Protein AF-A0A914G3B0-F1 (afdb_monomer)

Foldseek 3Di:
DVVVVVVCCVPLPPQEDPDDPDDDDPDDDDVVSNVSHDYDDDDDDDPDPDDCPDPPQQFLQNQFPDWAWDWDADPVVRDTFIWIWTHHPPDIDIDTDCPVVVPVVDPDDDDDDDPPPDPPDDPDDVVVVVVVVRVDDPVCPCVRGPQEDEADDLVVQVVVCVVVCVVDPPDWHKYADPVDPPDIDIDD

Structure (mmCIF, N/CA/C/O backbone):
data_AF-A0A914G3B0-F1
#
_entry.id   AF-A0A914G3B0-F1
#
loop_
_atom_site.group_PDB
_atom_site.id
_atom_site.type_symbol
_atom_site.label_atom_id
_atom_site.label_alt_id
_atom_site.label_comp_id
_atom_site.label_asym_id
_atom_site.label_entity_id
_atom_site.label_seq_id
_atom_site.pdbx_PDB_ins_code
_atom_site.Cartn_x
_atom_site.Cartn_y
_atom_site.Cartn_z
_atom_site.occupancy
_atom_site.B_iso_or_equiv
_atom_site.auth_seq_id
_atom_site.auth_comp_id
_atom_site.auth_asym_id
_atom_site.auth_atom_id
_atom_site.pdbx_PDB_model_num
ATOM 1 N N . MET A 1 1 ? 0.422 9.417 19.866 1.00 61.84 1 MET A N 1
ATOM 2 C CA . MET A 1 1 ? -0.965 8.900 19.755 1.00 61.84 1 MET A CA 1
ATOM 3 C C . MET A 1 1 ? -1.973 9.517 20.739 1.00 61.84 1 MET A C 1
ATOM 5 O O . MET A 1 1 ? -3.131 9.637 20.368 1.00 61.84 1 MET A O 1
ATOM 9 N N . ILE A 1 2 ? -1.588 9.932 21.959 1.00 72.88 2 ILE A N 1
ATOM 10 C CA . ILE A 1 2 ? -2.538 10.505 22.949 1.00 72.88 2 ILE A CA 1
ATOM 11 C C . ILE A 1 2 ? -3.201 11.804 22.452 1.00 72.88 2 ILE A C 1
ATOM 13 O O . ILE A 1 2 ? -4.389 12.008 22.692 1.00 72.88 2 ILE A O 1
ATOM 17 N N . LEU A 1 3 ? -2.458 12.652 21.729 1.00 80.25 3 LEU A N 1
ATOM 18 C CA . LEU A 1 3 ? -2.971 13.915 21.190 1.00 80.25 3 LEU A CA 1
ATOM 19 C C . LEU A 1 3 ? -4.081 13.683 20.151 1.00 80.25 3 LEU A C 1
ATOM 21 O O . LEU A 1 3 ? -5.195 14.158 20.340 1.00 80.25 3 LEU A O 1
ATOM 25 N N . LEU A 1 4 ? -3.818 12.834 19.153 1.00 88.25 4 LEU A N 1
ATOM 26 C CA . LEU A 1 4 ? -4.786 12.483 18.110 1.00 88.25 4 LEU A CA 1
ATOM 27 C C . LEU A 1 4 ? -6.056 11.829 18.685 1.00 88.25 4 LEU A C 1
ATOM 29 O O . LEU A 1 4 ? -7.169 12.145 18.282 1.00 88.25 4 LEU A O 1
ATOM 33 N N . ALA A 1 5 ? -5.916 10.950 19.683 1.00 86.44 5 ALA A N 1
ATOM 34 C CA . ALA A 1 5 ? -7.069 10.334 20.340 1.00 86.44 5 ALA A CA 1
ATOM 35 C C . ALA A 1 5 ? -7.946 11.356 21.091 1.00 86.44 5 ALA A C 1
ATOM 37 O O . ALA A 1 5 ? -9.165 11.181 21.167 1.00 86.44 5 ALA A O 1
ATOM 38 N N . LYS A 1 6 ? -7.341 12.410 21.657 1.00 89.62 6 LYS A N 1
ATOM 39 C CA . LYS A 1 6 ? -8.072 13.512 22.294 1.00 89.62 6 LYS A CA 1
ATOM 40 C C . LYS A 1 6 ? -8.798 14.352 21.243 1.00 89.62 6 LYS A C 1
ATOM 42 O O . LYS A 1 6 ? -9.990 14.592 21.403 1.00 89.62 6 LYS A O 1
ATOM 47 N N . GLU A 1 7 ? -8.111 14.713 20.164 1.00 92.94 7 GLU A N 1
ATOM 48 C CA . GLU A 1 7 ? -8.683 15.480 19.052 1.00 92.94 7 GLU A CA 1
ATOM 49 C C . GLU A 1 7 ? -9.841 14.740 18.384 1.00 92.94 7 GLU A C 1
ATOM 51 O O . GLU A 1 7 ? -10.892 15.330 18.166 1.00 92.94 7 GLU A O 1
ATOM 56 N N . PHE A 1 8 ? -9.725 13.430 18.148 1.00 93.75 8 PHE A N 1
ATOM 57 C CA . PHE A 1 8 ? -10.837 12.648 17.606 1.00 93.75 8 PHE A CA 1
ATOM 58 C C . PHE A 1 8 ? -12.074 12.700 18.499 1.00 93.75 8 PHE A C 1
ATOM 60 O O . PHE A 1 8 ? -13.181 12.852 17.991 1.00 93.75 8 PHE A O 1
ATOM 67 N N . LYS A 1 9 ? -11.913 12.602 19.822 1.00 91.44 9 LYS A N 1
ATOM 68 C CA . LYS A 1 9 ? -13.049 12.726 20.747 1.00 91.44 9 LYS A CA 1
ATOM 69 C C . LYS A 1 9 ? -13.648 14.131 20.734 1.00 91.44 9 LYS A C 1
ATOM 71 O O . LYS A 1 9 ? -14.865 14.257 20.804 1.00 91.44 9 LYS A O 1
ATOM 76 N N . GLU A 1 10 ? -12.807 15.155 20.660 1.00 93.56 10 GLU A N 1
ATOM 77 C CA . GLU A 1 10 ? -13.219 16.560 20.688 1.00 93.56 10 GLU A CA 1
ATOM 78 C C . GLU A 1 10 ? -13.929 16.986 19.395 1.00 93.56 10 GLU A C 1
ATOM 80 O O . GLU A 1 10 ? -15.001 17.580 19.450 1.00 93.56 10 GLU A O 1
ATOM 85 N N . ILE A 1 11 ? -13.371 16.626 18.237 1.00 94.62 11 ILE A N 1
ATOM 86 C CA . ILE A 1 11 ? -13.864 17.031 16.915 1.00 94.62 11 ILE A CA 1
ATOM 87 C C . ILE A 1 11 ? -15.057 16.176 16.485 1.00 94.62 11 ILE A C 1
ATOM 89 O O . ILE A 1 11 ? -16.065 16.697 16.012 1.00 94.62 11 ILE A O 1
ATOM 93 N N . LEU A 1 12 ? -14.947 14.850 16.613 1.00 94.44 12 LEU A N 1
ATOM 94 C CA . LEU A 1 12 ? -15.957 13.934 16.079 1.00 94.44 12 LEU A CA 1
ATOM 95 C C . LEU A 1 12 ? -17.109 13.705 17.064 1.00 94.44 12 LEU A C 1
ATOM 97 O O . LEU A 1 12 ? -18.190 13.293 16.640 1.00 94.44 12 LEU A O 1
ATOM 101 N N . GLY A 1 13 ? -16.898 13.970 18.358 1.00 92.81 13 GLY A N 1
ATOM 102 C CA . GLY A 1 13 ? -17.929 13.931 19.394 1.00 92.81 13 GLY A CA 1
ATOM 103 C C . GLY A 1 13 ? -18.807 12.679 19.321 1.00 92.81 13 GLY A C 1
ATOM 104 O O . GLY A 1 13 ? -18.327 11.550 19.403 1.00 92.81 13 GLY A O 1
ATOM 105 N N . GLU A 1 14 ? -20.111 12.880 19.126 1.00 91.38 14 GLU A N 1
ATOM 106 C CA . GLU A 1 14 ? -21.117 11.809 19.069 1.00 91.38 14 GLU A CA 1
ATOM 107 C C . GLU A 1 14 ? -21.077 10.960 17.790 1.00 91.38 14 GLU A C 1
ATOM 109 O O . GLU A 1 14 ? -21.678 9.879 17.738 1.00 91.38 14 GLU A O 1
ATOM 114 N N . LEU A 1 15 ? -20.409 11.440 16.738 1.00 93.38 15 LEU A N 1
ATOM 115 C CA . LEU A 1 15 ? -20.217 10.677 15.506 1.00 93.38 15 LEU A CA 1
ATOM 116 C C . LEU A 1 15 ? -19.209 9.550 15.739 1.00 93.38 15 LEU A C 1
ATOM 118 O O . LEU A 1 15 ? -19.326 8.496 15.121 1.00 93.38 15 LEU A O 1
ATOM 122 N N . LEU A 1 16 ? -18.253 9.731 16.653 1.00 94.25 16 LEU A N 1
ATOM 123 C CA . LEU A 1 16 ? -17.233 8.733 16.941 1.00 94.25 16 LEU A CA 1
ATOM 124 C C . LEU A 1 16 ? -17.781 7.583 17.792 1.00 94.25 16 LEU A C 1
ATOM 126 O O . LEU A 1 16 ? -18.262 7.772 18.910 1.00 94.25 16 LEU A O 1
ATOM 130 N N . ILE A 1 17 ? -17.631 6.358 17.291 1.00 91.25 17 ILE A N 1
ATOM 131 C CA . ILE A 1 17 ? -17.930 5.155 18.069 1.00 91.25 17 ILE A CA 1
ATOM 132 C C . ILE A 1 17 ? -16.776 4.888 19.036 1.00 91.25 17 ILE A C 1
ATOM 134 O O . ILE A 1 17 ? -15.678 4.516 18.630 1.00 91.25 17 ILE A O 1
ATOM 138 N N . THR A 1 18 ? -17.041 5.058 20.330 1.00 90.44 18 THR A N 1
ATOM 139 C CA . THR A 1 18 ? -16.075 4.798 21.416 1.00 90.44 18 THR A CA 1
ATOM 140 C C . THR A 1 18 ? -16.414 3.559 22.249 1.00 90.44 18 THR A C 1
ATOM 142 O O . THR A 1 18 ? -15.577 3.094 23.020 1.00 90.44 18 THR A O 1
ATOM 145 N N . ALA A 1 19 ? -17.615 3.006 22.077 1.00 86.50 19 ALA A N 1
ATOM 146 C CA . ALA A 1 19 ? -18.110 1.816 22.758 1.00 86.50 19 ALA A CA 1
ATOM 147 C C . ALA A 1 19 ? -18.990 0.983 21.805 1.00 86.50 19 ALA A C 1
ATOM 149 O O . ALA A 1 19 ? -19.484 1.531 20.816 1.00 86.50 19 ALA A O 1
ATOM 150 N N . PRO A 1 20 ? -19.207 -0.316 22.087 1.00 84.00 20 PRO A N 1
ATOM 151 C CA . PRO A 1 20 ? -20.165 -1.138 21.346 1.00 84.00 20 PRO A CA 1
ATOM 152 C C . PRO A 1 20 ? -21.562 -0.502 21.322 1.00 84.00 20 PRO A C 1
ATOM 154 O O . PRO A 1 20 ? -21.986 0.099 22.312 1.00 84.00 20 PRO A O 1
ATOM 157 N N . LEU A 1 21 ? -22.279 -0.635 20.202 1.00 80.69 21 LEU A N 1
ATOM 158 C CA . LEU A 1 21 ? -23.604 -0.023 20.025 1.00 80.69 21 LEU A CA 1
ATOM 159 C C . LEU A 1 21 ? -24.659 -0.709 20.901 1.00 80.69 21 LEU A C 1
ATOM 161 O O . LEU A 1 21 ? -25.534 -0.040 21.453 1.00 80.69 21 LEU A O 1
ATOM 165 N N . THR A 1 22 ? -24.547 -2.025 21.086 1.00 80.69 22 THR A N 1
ATOM 166 C CA . THR A 1 22 ? -25.352 -2.798 22.035 1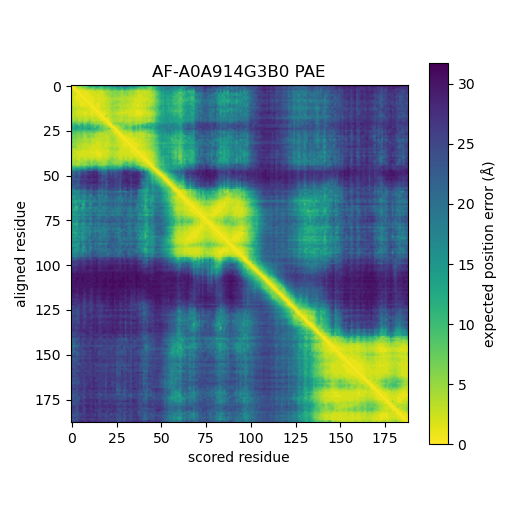.00 80.69 22 THR A CA 1
ATOM 167 C C . THR A 1 22 ? -24.486 -3.694 22.921 1.00 80.69 22 THR A C 1
ATOM 169 O O . THR A 1 22 ? -23.391 -4.122 22.564 1.00 80.69 22 THR A O 1
ATOM 172 N N . LYS A 1 23 ? -24.973 -3.956 24.140 1.00 75.12 23 LYS A N 1
ATOM 173 C CA . LYS A 1 23 ? -24.172 -4.544 25.228 1.00 75.12 23 LYS A CA 1
ATOM 174 C C . LYS A 1 23 ? -23.800 -6.023 25.027 1.00 75.12 23 LYS A C 1
ATOM 176 O O . LYS A 1 23 ? -22.857 -6.464 25.665 1.00 75.12 23 LYS A O 1
ATOM 181 N N . ASN A 1 24 ? -24.498 -6.754 24.151 1.00 76.31 24 ASN A N 1
ATOM 182 C CA . ASN A 1 24 ? -24.325 -8.198 23.918 1.00 76.31 24 ASN A CA 1
ATOM 183 C C . ASN A 1 24 ? -24.282 -8.535 22.413 1.00 76.31 24 ASN A C 1
ATOM 185 O O . ASN A 1 24 ? -24.894 -9.501 21.960 1.00 76.31 24 ASN A O 1
ATOM 189 N N . GLU A 1 25 ? -23.615 -7.702 21.619 1.00 75.31 25 GLU A N 1
ATOM 190 C CA . GLU A 1 25 ? -23.448 -7.923 20.180 1.00 75.31 25 GLU A CA 1
ATOM 191 C C . GLU A 1 25 ? -22.577 -9.165 19.911 1.00 75.31 25 GLU A C 1
ATOM 193 O O . GLU A 1 25 ? -21.411 -9.211 20.296 1.00 75.31 25 GLU A O 1
ATOM 198 N N . THR A 1 26 ? -23.132 -10.176 19.233 1.00 82.81 26 THR A N 1
ATOM 199 C CA . THR A 1 26 ? -22.383 -11.348 18.729 1.00 82.81 26 THR A CA 1
ATOM 200 C C . THR A 1 26 ? -21.954 -11.193 17.270 1.00 82.81 26 THR A C 1
ATOM 202 O O . THR A 1 26 ? -21.154 -11.978 16.767 1.00 82.81 26 THR A O 1
ATOM 205 N N . HIS A 1 27 ? -22.490 -10.186 16.580 1.00 81.88 27 HIS A N 1
ATOM 206 C CA . HIS A 1 27 ? -22.248 -9.914 15.169 1.00 81.88 27 HIS A CA 1
ATOM 207 C C . HIS A 1 27 ? -22.005 -8.424 14.948 1.00 81.88 27 HIS A C 1
ATOM 209 O O . HIS A 1 27 ? -22.432 -7.589 15.744 1.00 81.88 27 HIS A O 1
ATOM 215 N N . LEU A 1 28 ? -21.334 -8.099 13.843 1.00 86.56 28 LEU A N 1
ATOM 216 C CA . LEU A 1 28 ? -21.123 -6.714 13.435 1.00 86.56 28 LEU A CA 1
ATOM 217 C C . LEU A 1 28 ? -22.469 -6.014 13.157 1.00 86.56 28 LEU A C 1
ATOM 219 O O . LEU A 1 28 ? -23.389 -6.639 12.618 1.00 86.56 28 LEU A O 1
ATOM 223 N N . PRO A 1 29 ? -22.592 -4.718 13.492 1.00 87.12 29 PRO A N 1
ATOM 224 C CA . PRO A 1 29 ? -23.805 -3.949 13.246 1.00 87.12 29 PRO A CA 1
ATOM 225 C C . PRO A 1 29 ? -24.065 -3.796 11.743 1.00 87.12 29 PRO A C 1
ATOM 227 O O . PRO A 1 29 ? -23.142 -3.711 10.931 1.00 87.12 29 PRO A O 1
ATOM 230 N N . CYS A 1 30 ? -25.338 -3.714 11.357 1.00 89.19 30 CYS A N 1
ATOM 231 C CA . CYS A 1 30 ? -25.701 -3.471 9.964 1.00 89.19 30 CYS A CA 1
ATOM 232 C C . CYS A 1 30 ? -25.361 -2.025 9.536 1.00 89.19 30 CYS A C 1
ATOM 234 O O . CYS A 1 30 ? -25.330 -1.122 10.380 1.00 89.19 30 CYS A O 1
ATOM 236 N N . PRO A 1 31 ? -25.189 -1.746 8.227 1.00 91.12 31 PRO A N 1
ATOM 237 C CA . PRO A 1 31 ? -24.847 -0.402 7.746 1.00 91.12 31 PRO A CA 1
ATOM 238 C C . PRO A 1 31 ? -25.822 0.691 8.207 1.00 91.12 31 PRO A C 1
ATOM 240 O O . PRO A 1 31 ? -25.419 1.814 8.501 1.00 91.12 31 PRO A O 1
ATOM 243 N N . ALA A 1 32 ? -27.111 0.361 8.331 1.00 90.62 32 ALA A N 1
ATOM 244 C CA . ALA A 1 32 ? -28.124 1.296 8.809 1.00 90.62 32 ALA A CA 1
ATOM 245 C C . ALA A 1 32 ? -27.903 1.723 10.273 1.00 90.62 32 ALA A C 1
ATOM 247 O O . ALA A 1 32 ? -28.162 2.880 10.608 1.00 90.62 32 ALA A O 1
ATOM 248 N N . ALA A 1 33 ? -27.398 0.824 11.125 1.00 87.50 33 ALA A N 1
ATOM 249 C CA . ALA A 1 33 ? -27.075 1.109 12.524 1.00 87.50 33 ALA A CA 1
ATOM 250 C C . ALA A 1 33 ? -25.822 1.994 12.674 1.00 87.50 33 ALA A C 1
ATOM 252 O O . ALA A 1 33 ? -25.672 2.689 13.676 1.00 87.50 33 ALA A O 1
ATOM 253 N N . LEU A 1 34 ? -24.958 2.020 11.655 1.00 90.69 34 LEU A N 1
ATOM 254 C CA . LEU A 1 34 ? -23.744 2.839 11.595 1.00 90.69 34 LEU A CA 1
ATOM 255 C C . LEU A 1 34 ? -23.938 4.179 10.874 1.00 90.69 34 LEU A C 1
ATOM 257 O O . LEU A 1 34 ? -22.975 4.900 10.610 1.00 90.69 34 LEU A O 1
ATOM 261 N N . ARG A 1 35 ? -25.176 4.550 10.536 1.00 92.62 35 ARG A N 1
ATOM 262 C CA . ARG A 1 35 ? -25.438 5.784 9.793 1.00 92.62 35 ARG A CA 1
ATOM 263 C C . ARG A 1 35 ? -24.941 7.006 10.576 1.00 92.62 35 ARG A C 1
ATOM 265 O O . ARG A 1 35 ? -25.356 7.228 11.711 1.00 92.62 35 ARG A O 1
ATOM 272 N N . LYS A 1 36 ? -24.104 7.827 9.925 1.00 93.12 36 LYS A N 1
ATOM 273 C CA . LYS A 1 36 ? -23.426 9.004 10.514 1.00 93.12 36 LYS A CA 1
ATOM 274 C C . LYS A 1 36 ? -22.519 8.660 11.702 1.00 93.12 36 LYS A C 1
ATOM 276 O O . LYS A 1 36 ? -22.328 9.489 12.587 1.00 93.12 36 LYS A O 1
ATOM 281 N N . LYS A 1 37 ? -21.985 7.442 11.745 1.00 93.88 37 LYS A N 1
ATOM 282 C CA . LYS A 1 37 ? -20.985 7.044 12.728 1.00 93.88 37 LYS A CA 1
ATOM 283 C C . LYS A 1 37 ? -19.625 6.857 12.067 1.00 93.88 37 LYS A C 1
ATOM 285 O O . LYS A 1 37 ? -19.542 6.428 10.921 1.00 93.88 37 LYS A O 1
ATOM 290 N N . ILE A 1 38 ? -18.573 7.186 12.804 1.00 93.25 38 ILE A N 1
ATOM 291 C CA . ILE A 1 38 ? -17.177 7.096 12.388 1.00 93.25 38 ILE A CA 1
ATOM 292 C C . ILE A 1 38 ? -16.499 6.059 13.282 1.00 93.25 38 ILE A C 1
ATOM 294 O O . ILE A 1 38 ? -16.607 6.115 14.510 1.00 93.25 38 ILE A O 1
ATOM 298 N N . ILE A 1 39 ? -15.825 5.096 12.656 1.00 92.31 39 ILE A N 1
ATOM 299 C CA . ILE A 1 39 ? -15.078 4.025 13.319 1.00 92.31 39 ILE A CA 1
ATOM 300 C C . ILE A 1 39 ? -13.592 4.277 13.084 1.00 92.31 39 ILE A C 1
ATOM 302 O O . ILE A 1 39 ? -13.173 4.485 11.949 1.00 92.31 39 ILE A O 1
ATOM 306 N N . ILE A 1 40 ? -12.791 4.214 14.146 1.00 90.25 40 ILE A N 1
ATOM 307 C CA . ILE A 1 40 ? -11.331 4.275 14.036 1.00 90.25 40 ILE A CA 1
ATOM 308 C C . ILE A 1 40 ? -10.792 2.848 13.902 1.00 90.25 40 ILE A C 1
ATOM 310 O O . ILE A 1 40 ? -10.887 2.050 14.837 1.00 90.25 40 ILE A O 1
ATOM 314 N N . LYS A 1 41 ? -10.200 2.532 12.746 1.00 88.69 41 LYS A N 1
ATOM 315 C CA . LYS A 1 41 ? -9.404 1.315 12.540 1.00 88.69 41 LYS A CA 1
ATOM 316 C C . LYS A 1 41 ? -7.952 1.623 12.911 1.00 88.69 41 LYS A C 1
ATOM 318 O O . LYS A 1 41 ? -7.299 2.399 12.228 1.00 88.69 41 LYS A O 1
ATOM 323 N N . HIS A 1 42 ? -7.451 1.021 13.985 1.00 85.00 42 HIS A N 1
ATOM 324 C CA . HIS A 1 42 ? -6.051 1.143 14.398 1.00 85.00 42 HIS A CA 1
ATOM 325 C C . HIS A 1 42 ? -5.598 -0.136 15.115 1.00 85.00 42 HIS A C 1
ATOM 327 O O . HIS A 1 42 ? -6.421 -0.794 15.763 1.00 85.00 42 HIS A O 1
ATOM 333 N N . LYS A 1 43 ? -4.300 -0.478 15.032 1.00 81.94 43 LYS A N 1
ATOM 334 C CA . LYS A 1 43 ? -3.691 -1.590 15.787 1.00 81.94 43 LYS A CA 1
ATOM 335 C C . LYS A 1 43 ? -4.026 -1.415 17.270 1.00 81.94 43 LYS A C 1
ATOM 337 O O . LYS A 1 43 ? -3.720 -0.374 17.860 1.00 81.94 43 LYS A O 1
ATOM 342 N N . LYS A 1 44 ? -4.724 -2.395 17.850 1.00 80.00 44 LYS A N 1
ATOM 343 C CA . LYS A 1 44 ? -5.056 -2.402 19.278 1.00 80.00 44 LYS A CA 1
ATOM 344 C C . LYS A 1 44 ? -3.842 -2.887 20.057 1.00 80.00 44 LYS A C 1
ATOM 346 O O . LYS A 1 44 ? -3.162 -3.814 19.627 1.00 80.00 44 LYS A O 1
ATOM 351 N N . LEU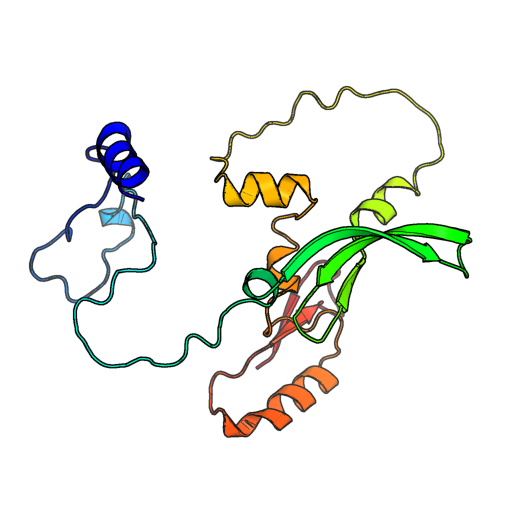 A 1 45 ? -3.590 -2.268 21.206 1.00 74.25 45 LEU A N 1
ATOM 352 C CA . LEU A 1 45 ? -2.587 -2.772 22.136 1.00 74.25 45 LEU A CA 1
ATOM 353 C C . LEU A 1 45 ? -3.057 -4.136 22.645 1.00 74.25 45 LEU A C 1
ATOM 355 O O . LEU A 1 45 ? -4.195 -4.266 23.098 1.00 74.25 45 LEU A O 1
ATOM 359 N N . GLN A 1 46 ? -2.202 -5.149 22.522 1.00 75.44 46 GLN A N 1
ATOM 360 C CA . GLN A 1 46 ? -2.464 -6.461 23.100 1.00 75.44 46 GLN A CA 1
ATOM 361 C C . GLN A 1 46 ? -2.466 -6.313 24.626 1.00 75.44 46 GLN A C 1
ATOM 363 O O . GLN A 1 46 ? -1.522 -5.771 25.197 1.00 75.44 46 GLN A O 1
ATOM 368 N N . ILE A 1 47 ? -3.560 -6.723 25.268 1.00 64.19 47 ILE A N 1
ATOM 369 C CA . ILE A 1 47 ? -3.750 -6.575 26.720 1.00 64.19 47 ILE A CA 1
ATOM 370 C C . ILE A 1 47 ? -3.175 -7.790 27.472 1.00 64.19 47 ILE A C 1
ATOM 372 O O . ILE A 1 47 ? -2.783 -7.651 28.626 1.00 64.19 47 ILE A O 1
ATOM 376 N N . ASP A 1 48 ? -3.026 -8.936 26.799 1.00 55.25 48 ASP A N 1
ATOM 377 C CA . ASP A 1 48 ? -2.570 -10.186 27.405 1.00 55.25 48 ASP A CA 1
ATOM 378 C C . ASP A 1 48 ? -1.179 -10.604 26.910 1.00 55.25 48 ASP A C 1
ATOM 380 O O . ASP A 1 48 ? -0.886 -10.643 25.713 1.00 55.25 48 ASP A O 1
ATOM 384 N N . HIS A 1 49 ? -0.310 -10.943 27.862 1.00 55.53 49 HIS A N 1
ATOM 385 C CA . HIS A 1 49 ? 1.000 -11.532 27.618 1.00 55.53 49 HIS A CA 1
ATOM 386 C C . HIS A 1 49 ? 0.853 -12.947 27.035 1.00 55.53 49 HIS A C 1
ATOM 388 O O . HIS A 1 49 ? 0.667 -13.902 27.784 1.00 55.53 49 HIS A O 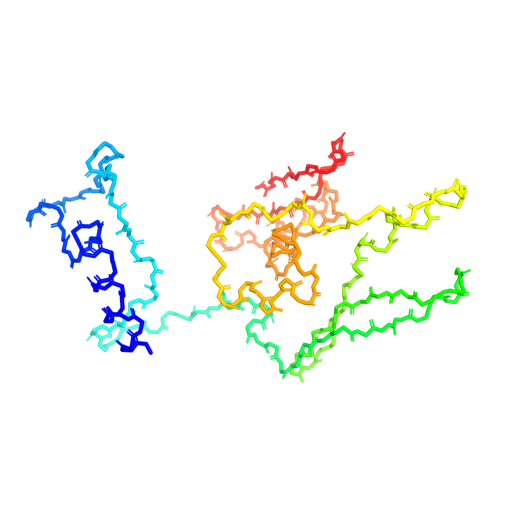1
ATOM 394 N N . GLY A 1 50 ? 0.993 -13.099 25.716 1.00 48.75 50 GLY A N 1
ATOM 395 C CA . GLY A 1 50 ? 1.260 -14.405 25.103 1.00 48.75 50 GLY A CA 1
ATOM 396 C C . GLY A 1 50 ? 0.427 -14.728 23.871 1.00 48.75 50 GLY A C 1
ATOM 397 O O . GLY A 1 50 ? -0.526 -15.488 23.950 1.00 48.75 50 GLY A O 1
ATOM 398 N N . ASN A 1 51 ? 0.825 -14.198 22.718 1.00 39.62 51 ASN A N 1
ATOM 399 C CA . ASN A 1 51 ? 1.242 -15.021 21.580 1.00 39.62 51 ASN A CA 1
ATOM 400 C C . ASN A 1 51 ? 1.724 -14.090 20.470 1.00 39.62 51 ASN A C 1
ATOM 402 O O . ASN A 1 51 ? 0.938 -13.417 19.807 1.00 39.62 51 ASN A O 1
ATOM 406 N N . ASN A 1 52 ? 3.041 -14.059 20.287 1.00 50.06 52 ASN A N 1
ATOM 407 C CA . ASN A 1 52 ? 3.680 -13.383 19.171 1.00 50.06 52 ASN A CA 1
ATOM 408 C C . ASN A 1 52 ? 3.552 -14.303 17.947 1.00 50.06 52 ASN A C 1
ATOM 410 O O . ASN A 1 52 ? 4.479 -15.042 17.622 1.00 50.06 52 ASN A O 1
ATOM 414 N N . TYR A 1 53 ? 2.369 -14.343 17.331 1.00 45.94 53 TYR A N 1
ATOM 415 C CA . TYR A 1 53 ? 2.272 -14.834 15.960 1.00 45.94 53 TYR A CA 1
ATOM 416 C C . TYR A 1 53 ? 2.933 -13.774 15.086 1.00 45.94 53 TYR A C 1
ATOM 418 O O . TYR A 1 53 ? 2.514 -12.619 15.113 1.00 45.94 53 TYR A O 1
ATOM 426 N N . GLY A 1 54 ? 4.032 -14.164 14.439 1.00 43.81 54 GLY A N 1
ATOM 427 C CA . GLY A 1 54 ? 4.870 -13.287 13.633 1.00 43.81 54 GLY A CA 1
ATOM 428 C C . GLY A 1 54 ? 4.032 -12.495 12.641 1.00 43.81 54 GLY A C 1
ATOM 429 O O . GLY A 1 54 ? 3.360 -13.068 11.790 1.00 43.81 54 GLY A O 1
ATOM 430 N N . ASP A 1 55 ? 4.086 -11.181 12.811 1.00 44.88 55 ASP A N 1
ATOM 431 C CA . ASP A 1 55 ? 3.612 -10.148 11.894 1.00 44.88 55 ASP A CA 1
ATOM 432 C C . ASP A 1 55 ? 4.573 -10.147 10.689 1.00 44.88 55 ASP A C 1
ATOM 434 O O . ASP A 1 55 ? 5.423 -9.271 10.553 1.00 44.88 55 ASP A O 1
ATOM 438 N N . ASP A 1 56 ? 4.564 -11.229 9.902 1.00 48.66 56 ASP A N 1
ATOM 439 C CA . ASP A 1 56 ? 5.406 -11.350 8.701 1.00 48.66 56 ASP A CA 1
ATOM 440 C C . ASP A 1 56 ? 4.759 -10.675 7.478 1.00 48.66 56 ASP A C 1
ATOM 442 O O . ASP A 1 56 ? 5.418 -10.518 6.456 1.00 48.66 56 ASP A O 1
ATOM 446 N N . ASP A 1 57 ? 3.533 -10.160 7.630 1.00 47.66 57 ASP A N 1
ATOM 447 C CA . ASP A 1 57 ? 2.816 -9.317 6.659 1.00 47.66 57 ASP A CA 1
ATOM 448 C C . ASP A 1 57 ? 3.237 -7.828 6.749 1.00 47.66 57 ASP A C 1
ATOM 450 O O . ASP A 1 57 ? 2.473 -6.917 6.433 1.00 47.66 57 ASP A O 1
ATOM 454 N N . GLU A 1 58 ? 4.449 -7.545 7.235 1.00 55.19 58 GLU A N 1
ATOM 455 C CA . GLU A 1 58 ? 5.026 -6.196 7.202 1.00 55.19 58 GLU A CA 1
ATOM 456 C C . GLU A 1 58 ? 5.566 -5.910 5.790 1.00 55.19 58 GLU A C 1
ATOM 458 O O . GLU A 1 58 ? 6.596 -6.473 5.389 1.00 55.19 58 GLU A O 1
ATOM 463 N N . ASP A 1 59 ? 4.834 -5.052 5.067 1.00 61.91 59 ASP A N 1
ATOM 464 C CA . ASP A 1 59 ? 5.091 -4.552 3.709 1.00 61.91 59 ASP A CA 1
ATOM 465 C C . ASP A 1 59 ? 6.581 -4.206 3.493 1.00 61.91 59 ASP A C 1
ATOM 467 O O . ASP A 1 59 ? 7.276 -3.658 4.353 1.00 61.91 59 ASP A O 1
ATOM 471 N N . ILE A 1 60 ? 7.106 -4.507 2.305 1.00 67.50 60 ILE A N 1
ATOM 472 C CA . ILE A 1 60 ? 8.481 -4.194 1.887 1.00 67.50 60 ILE A CA 1
ATOM 473 C C . ILE A 1 60 ? 8.807 -2.721 2.131 1.00 67.50 60 ILE A C 1
ATOM 475 O O . ILE A 1 60 ? 9.945 -2.377 2.477 1.00 67.50 60 ILE A O 1
ATOM 479 N N . LEU A 1 61 ? 7.803 -1.852 1.995 1.00 65.94 61 LEU A N 1
ATOM 480 C CA . LEU A 1 61 ? 7.928 -0.462 2.379 1.00 65.94 61 LEU A CA 1
ATOM 481 C C . LEU A 1 61 ? 8.341 -0.342 3.849 1.00 65.94 61 LEU A C 1
ATOM 483 O O . LEU A 1 61 ? 9.389 0.254 4.117 1.00 65.94 61 LEU A O 1
ATOM 487 N N . THR A 1 62 ? 7.594 -0.882 4.811 1.00 68.56 62 THR A N 1
ATOM 488 C CA . THR A 1 62 ? 7.854 -0.677 6.252 1.00 68.56 62 THR A CA 1
ATOM 489 C C . THR A 1 62 ? 9.240 -1.162 6.694 1.00 68.56 62 THR A C 1
ATOM 491 O O . THR A 1 62 ? 9.838 -0.561 7.587 1.00 68.56 62 THR A O 1
ATOM 494 N N . LYS A 1 63 ? 9.822 -2.149 5.998 1.00 72.94 63 LYS A N 1
ATOM 495 C CA . LYS A 1 63 ? 11.192 -2.660 6.223 1.00 72.94 63 LYS A CA 1
ATOM 496 C C . LYS A 1 63 ? 12.315 -1.820 5.581 1.00 72.94 63 LYS A C 1
ATOM 498 O O . LYS A 1 63 ? 13.498 -2.114 5.778 1.00 72.94 63 LYS A O 1
ATOM 503 N N . ALA A 1 64 ? 11.996 -0.787 4.803 1.00 79.94 64 ALA A N 1
ATOM 504 C CA . ALA A 1 64 ? 12.990 0.020 4.097 1.00 79.94 64 ALA A CA 1
ATOM 505 C C . ALA A 1 64 ? 13.837 0.893 5.041 1.00 79.94 64 ALA A C 1
ATOM 507 O O . ALA A 1 64 ? 13.318 1.715 5.792 1.00 79.94 64 ALA A O 1
ATOM 508 N N . LYS A 1 65 ? 15.167 0.803 4.915 1.00 84.69 65 LYS A N 1
ATOM 509 C CA . LYS A 1 65 ? 16.127 1.685 5.606 1.00 84.69 65 LYS A CA 1
ATOM 510 C C . LYS A 1 65 ? 16.123 3.097 5.041 1.00 84.69 65 LYS A C 1
ATOM 512 O O . LYS A 1 65 ? 16.353 4.064 5.763 1.00 84.69 65 LYS A O 1
ATOM 517 N N . LYS A 1 66 ? 15.935 3.210 3.727 1.00 82.94 66 LYS A N 1
ATOM 518 C CA . LYS A 1 66 ? 15.866 4.486 3.022 1.00 82.94 66 LYS A CA 1
ATOM 519 C C . LYS A 1 66 ? 14.971 4.343 1.808 1.00 82.94 66 LYS A C 1
ATOM 521 O O . LYS A 1 66 ? 15.007 3.325 1.121 1.00 82.94 66 LYS A O 1
ATOM 526 N N . ARG A 1 67 ? 14.203 5.389 1.544 1.00 85.44 67 ARG A N 1
ATOM 527 C CA . ARG A 1 67 ? 13.368 5.526 0.357 1.00 85.44 67 ARG A CA 1
ATOM 528 C C . ARG A 1 67 ? 13.681 6.861 -0.301 1.00 85.44 67 ARG A C 1
ATOM 530 O O . ARG A 1 67 ? 14.112 7.795 0.379 1.00 85.44 67 ARG A O 1
ATOM 537 N N . GLY A 1 68 ? 13.506 6.943 -1.610 1.00 83.31 68 GLY A N 1
ATOM 538 C CA . GLY A 1 68 ? 13.653 8.204 -2.321 1.00 83.31 68 GLY A CA 1
ATOM 539 C C . GLY A 1 68 ? 13.524 8.053 -3.824 1.00 83.31 68 GLY A C 1
ATOM 540 O O . GLY A 1 68 ? 13.608 6.953 -4.363 1.00 83.31 68 GLY A O 1
ATOM 541 N N . ILE A 1 69 ? 13.344 9.187 -4.487 1.00 88.75 69 ILE A N 1
ATOM 542 C CA . ILE A 1 69 ? 13.331 9.270 -5.942 1.00 88.75 69 ILE A CA 1
ATOM 543 C C . ILE A 1 69 ? 14.765 9.461 -6.426 1.00 88.75 69 ILE A C 1
ATOM 545 O O . ILE A 1 69 ? 15.461 10.364 -5.957 1.00 88.75 69 ILE A O 1
ATOM 549 N N . LEU A 1 70 ? 15.188 8.642 -7.383 1.00 91.56 70 LEU A N 1
ATOM 550 C CA . LEU A 1 70 ? 16.415 8.854 -8.148 1.00 91.56 70 LEU A CA 1
ATOM 551 C C . LEU A 1 70 ? 16.115 8.666 -9.638 1.00 91.56 70 LEU A C 1
ATOM 553 O O . LEU A 1 70 ? 15.052 8.179 -10.013 1.00 91.56 70 LEU A O 1
ATOM 557 N N . TYR A 1 71 ? 17.069 9.046 -10.479 1.00 90.56 71 TYR A N 1
ATOM 558 C CA . TYR A 1 71 ? 16.970 8.887 -11.924 1.00 90.56 71 TYR A CA 1
ATOM 559 C C . TYR A 1 71 ? 17.939 7.801 -12.390 1.00 90.56 71 TYR A C 1
ATOM 561 O O . TYR A 1 71 ? 19.093 7.773 -11.953 1.00 90.56 71 TYR A O 1
ATOM 569 N N . LEU A 1 72 ? 17.475 6.923 -13.276 1.00 91.31 72 LEU A N 1
ATOM 570 C CA . LEU A 1 72 ? 18.310 5.966 -14.001 1.00 91.31 72 LEU A CA 1
ATOM 571 C C . LEU A 1 72 ? 18.463 6.439 -15.440 1.00 91.31 72 LEU A C 1
ATOM 573 O O . LEU A 1 72 ? 17.500 6.886 -16.052 1.00 91.31 72 LEU A O 1
ATOM 577 N N . TYR A 1 73 ? 19.679 6.383 -15.968 1.00 90.81 73 TYR A N 1
ATOM 578 C CA . TYR A 1 73 ? 19.915 6.711 -17.367 1.00 90.81 73 TYR A CA 1
ATOM 579 C C . TYR A 1 73 ? 19.616 5.485 -18.227 1.00 90.81 73 TYR A C 1
ATOM 581 O O . TYR A 1 73 ? 20.159 4.410 -17.967 1.00 90.81 73 TYR A O 1
ATOM 589 N N . ASP A 1 74 ? 18.750 5.648 -19.222 1.00 86.56 74 ASP A N 1
ATOM 590 C CA . ASP A 1 74 ? 18.478 4.634 -20.231 1.00 86.56 74 ASP A CA 1
ATOM 591 C C . ASP A 1 74 ? 19.462 4.796 -21.399 1.00 86.56 74 ASP A C 1
ATOM 593 O O . ASP A 1 74 ? 19.401 5.767 -22.156 1.00 86.56 74 ASP A O 1
ATOM 597 N N . ASP A 1 75 ? 20.372 3.833 -21.557 1.00 85.88 75 ASP A N 1
ATOM 598 C CA . ASP A 1 75 ? 21.365 3.822 -22.638 1.00 85.88 75 ASP A CA 1
ATOM 599 C C . ASP A 1 75 ? 20.756 3.552 -24.028 1.00 85.88 75 ASP A C 1
ATOM 601 O O . ASP A 1 75 ? 21.405 3.821 -25.039 1.00 85.88 75 ASP A O 1
ATOM 605 N N . VAL A 1 76 ? 19.533 3.013 -24.100 1.00 87.88 76 VAL A N 1
ATOM 606 C CA . VAL A 1 76 ? 18.823 2.711 -25.353 1.00 87.88 76 VAL A CA 1
ATOM 607 C C . VAL A 1 76 ? 18.095 3.945 -25.867 1.00 87.88 76 VAL A C 1
ATOM 609 O O . VAL A 1 76 ? 18.202 4.287 -27.046 1.00 87.88 76 VAL A O 1
ATOM 612 N N . HIS A 1 77 ? 17.351 4.613 -24.988 1.00 84.25 77 HIS A N 1
ATOM 613 C CA . HIS A 1 77 ? 16.535 5.774 -25.346 1.00 84.25 77 HIS A CA 1
ATOM 614 C C . HIS A 1 77 ? 17.230 7.118 -25.059 1.00 84.25 77 HIS A C 1
ATOM 616 O O . HIS A 1 77 ? 16.723 8.170 -25.442 1.00 84.25 77 HIS A O 1
ATOM 622 N N . HIS A 1 78 ? 18.420 7.092 -24.452 1.00 87.62 78 HIS A N 1
ATOM 623 C CA . HIS A 1 78 ? 19.262 8.251 -24.143 1.00 87.62 78 HIS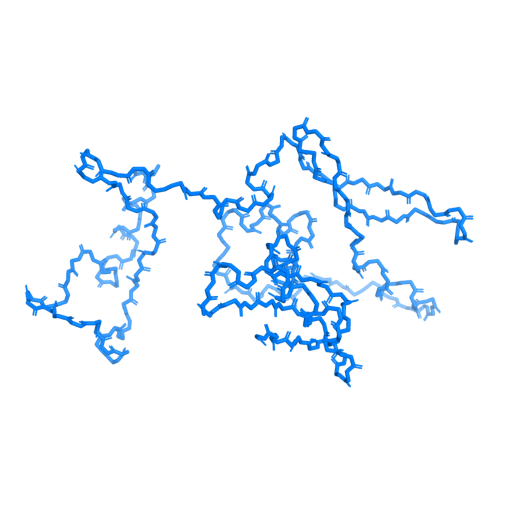 A CA 1
ATOM 624 C C . HIS A 1 78 ? 18.600 9.327 -23.265 1.00 87.62 78 HIS A C 1
ATOM 626 O O . HIS A 1 78 ? 18.947 10.508 -23.369 1.00 87.62 78 HIS A O 1
ATOM 632 N N . HIS A 1 79 ? 17.701 8.942 -22.360 1.00 88.38 79 HIS A N 1
ATOM 633 C CA . HIS A 1 79 ? 17.083 9.855 -21.396 1.00 88.38 79 HIS A CA 1
ATOM 634 C C . HIS A 1 79 ? 17.177 9.323 -19.966 1.00 88.38 79 HIS A C 1
ATOM 636 O O . HIS A 1 79 ? 17.461 8.153 -19.717 1.00 88.38 79 HIS A O 1
ATOM 642 N N . TRP A 1 80 ? 16.979 10.223 -19.008 1.00 89.81 80 TRP A N 1
ATOM 643 C CA . TRP A 1 80 ? 16.871 9.867 -17.600 1.00 89.81 80 TRP A CA 1
ATOM 644 C C . TRP A 1 80 ? 15.421 9.513 -17.291 1.00 89.81 80 TRP A C 1
ATOM 646 O O . TRP A 1 80 ? 14.526 10.266 -17.653 1.00 89.81 80 TRP A O 1
ATOM 656 N N . THR A 1 81 ? 15.211 8.393 -16.611 1.00 86.69 81 THR A N 1
ATOM 657 C CA . THR A 1 81 ? 13.901 7.909 -16.174 1.00 86.69 81 THR A CA 1
ATOM 658 C C . THR A 1 81 ? 13.806 7.972 -14.663 1.00 86.69 81 THR A C 1
ATOM 660 O O . THR A 1 81 ? 14.691 7.499 -13.933 1.00 86.69 81 THR A O 1
ATOM 663 N N . ARG A 1 82 ? 12.724 8.567 -14.173 1.00 85.94 82 ARG A N 1
ATOM 664 C CA . ARG A 1 82 ? 12.457 8.688 -12.745 1.00 85.94 82 ARG A CA 1
ATOM 665 C C . ARG A 1 82 ? 12.045 7.344 -12.150 1.00 85.94 82 ARG A C 1
ATOM 667 O O . ARG A 1 82 ? 11.199 6.625 -12.670 1.00 85.94 82 ARG A O 1
ATOM 674 N N . HIS A 1 83 ? 12.656 7.020 -11.020 1.00 86.81 83 HIS A N 1
ATOM 675 C CA . HIS A 1 83 ? 12.484 5.747 -10.345 1.00 86.81 83 HIS A CA 1
ATOM 676 C C . HIS A 1 83 ? 12.356 5.941 -8.840 1.00 86.81 83 HIS A C 1
ATOM 678 O O . HIS A 1 83 ? 13.057 6.752 -8.223 1.00 86.81 83 HIS A O 1
ATOM 684 N N . ILE A 1 84 ? 11.490 5.139 -8.232 1.00 86.44 84 ILE A N 1
ATOM 685 C CA . ILE A 1 84 ? 11.369 5.048 -6.782 1.00 86.44 84 ILE A CA 1
ATOM 686 C C . ILE A 1 84 ? 12.343 3.983 -6.307 1.00 86.44 84 ILE A C 1
ATOM 688 O O . ILE A 1 84 ? 12.241 2.825 -6.703 1.00 86.44 84 ILE A O 1
ATOM 692 N N . PHE A 1 85 ? 13.277 4.368 -5.445 1.00 89.56 85 PHE A N 1
ATOM 693 C CA . PHE A 1 85 ? 14.266 3.474 -4.865 1.00 89.56 85 PHE A CA 1
ATOM 694 C C . PHE A 1 85 ? 13.925 3.136 -3.421 1.00 89.56 85 PHE A C 1
ATOM 696 O O . PHE A 1 85 ? 13.666 4.014 -2.594 1.00 89.56 85 PHE A O 1
ATOM 703 N N . VAL A 1 86 ? 14.011 1.846 -3.109 1.00 89.75 86 VAL A N 1
ATOM 704 C CA . VAL A 1 86 ? 13.809 1.288 -1.774 1.00 89.75 86 VAL A CA 1
ATOM 705 C C . VAL A 1 86 ? 15.067 0.526 -1.373 1.00 89.75 86 VAL A C 1
ATOM 707 O O . VAL A 1 86 ? 15.426 -0.493 -1.966 1.00 89.75 86 VAL A O 1
ATOM 710 N N . VAL A 1 87 ? 15.762 1.040 -0.360 1.00 89.44 87 VAL A N 1
ATOM 711 C CA . VAL A 1 87 ? 16.955 0.416 0.218 1.00 89.44 87 VAL A CA 1
ATOM 712 C C . VAL A 1 87 ? 16.522 -0.485 1.368 1.00 89.44 87 VAL A C 1
ATOM 714 O O . VAL A 1 87 ? 16.080 -0.002 2.411 1.00 89.44 87 VAL A O 1
ATOM 717 N N . LEU A 1 88 ? 16.685 -1.790 1.191 1.00 86.38 88 LEU A N 1
ATOM 718 C CA . LEU A 1 88 ? 16.509 -2.807 2.226 1.00 86.38 88 LEU A CA 1
ATOM 719 C C . LEU A 1 88 ? 17.868 -3.154 2.852 1.00 86.38 88 LEU A C 1
ATOM 721 O O . LEU A 1 88 ? 18.907 -2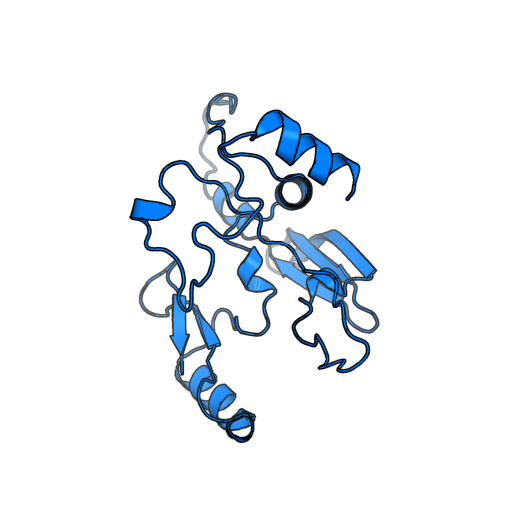.614 2.474 1.00 86.38 88 LEU A O 1
ATOM 725 N N . GLU A 1 89 ? 17.893 -4.072 3.818 1.00 85.25 89 GLU A N 1
ATOM 726 C CA . GLU A 1 89 ? 19.141 -4.434 4.503 1.00 85.25 89 GLU A CA 1
ATOM 727 C C . GLU A 1 89 ? 20.212 -5.029 3.585 1.00 85.25 89 GLU A C 1
ATOM 729 O O . GLU A 1 89 ? 21.396 -4.773 3.784 1.00 85.25 89 GLU A O 1
ATOM 734 N N . GLN A 1 90 ? 19.789 -5.832 2.609 1.00 85.25 90 GLN A N 1
ATOM 735 C CA . GLN A 1 90 ? 20.679 -6.587 1.721 1.00 85.25 90 GLN A CA 1
ATOM 736 C C . GLN A 1 90 ? 20.334 -6.406 0.239 1.00 85.25 90 GLN A C 1
ATOM 738 O O . GLN A 1 90 ? 20.907 -7.078 -0.616 1.00 85.25 90 GLN A O 1
ATOM 743 N N . LYS A 1 91 ? 19.359 -5.551 -0.081 1.00 85.00 91 LYS A N 1
ATOM 744 C CA . LYS A 1 91 ? 18.828 -5.396 -1.438 1.00 85.00 91 LYS A CA 1
ATOM 745 C C . LYS A 1 91 ? 18.516 -3.933 -1.723 1.00 85.00 91 LYS A C 1
ATOM 747 O O . LYS A 1 91 ? 18.130 -3.189 -0.825 1.00 85.00 91 LYS A O 1
ATOM 752 N N . LEU A 1 92 ? 18.658 -3.552 -2.986 1.00 88.38 92 LEU A N 1
ATOM 753 C CA . LEU A 1 92 ? 18.145 -2.305 -3.536 1.00 88.38 92 LEU A CA 1
ATOM 754 C C . LEU A 1 92 ? 17.055 -2.671 -4.538 1.00 88.38 92 LEU A C 1
ATOM 756 O O . LEU A 1 92 ? 17.324 -3.404 -5.488 1.00 88.38 92 LEU A O 1
ATOM 760 N N . CYS A 1 93 ? 15.846 -2.178 -4.315 1.00 86.12 93 CYS A N 1
ATOM 761 C CA . CYS A 1 93 ? 14.727 -2.340 -5.233 1.00 86.12 93 CYS A CA 1
ATOM 762 C C . CYS A 1 93 ? 14.448 -0.993 -5.897 1.00 86.12 93 CYS A C 1
ATOM 764 O O . CYS A 1 93 ? 14.557 0.047 -5.243 1.00 86.12 93 CYS A O 1
ATOM 766 N N . TYR A 1 94 ? 14.096 -1.008 -7.180 1.00 87.31 94 TYR A N 1
ATOM 767 C CA . TYR A 1 94 ? 13.635 0.182 -7.879 1.00 87.31 94 TYR A CA 1
ATOM 768 C C . TYR A 1 94 ? 12.458 -0.149 -8.787 1.00 87.31 94 TYR A C 1
ATOM 770 O O . TYR A 1 94 ? 12.371 -1.259 -9.314 1.00 87.31 94 TYR A O 1
ATOM 778 N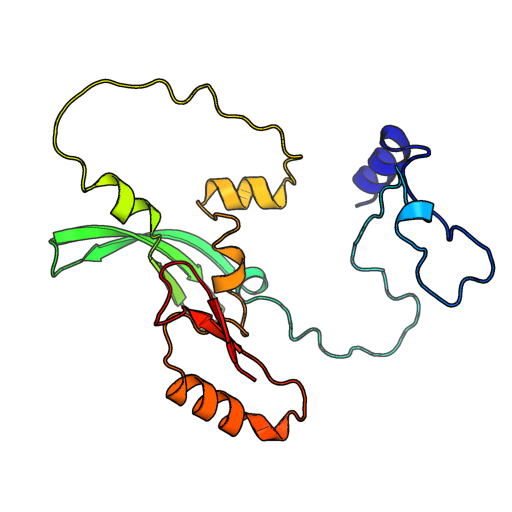 N . ILE A 1 95 ? 11.548 0.808 -8.935 1.00 82.38 95 ILE A N 1
ATOM 779 C CA . ILE A 1 95 ? 10.357 0.692 -9.779 1.00 82.38 95 ILE A CA 1
ATOM 780 C C . ILE A 1 95 ? 10.276 1.957 -10.630 1.00 82.38 95 ILE A C 1
ATOM 782 O O . ILE A 1 95 ? 10.481 3.059 -10.111 1.00 82.38 95 ILE A O 1
ATOM 786 N N . ALA A 1 96 ? 10.059 1.779 -11.935 1.00 81.38 96 ALA A N 1
ATOM 787 C CA . ALA A 1 96 ? 9.865 2.879 -12.874 1.00 81.38 96 ALA A CA 1
ATOM 788 C C . ALA A 1 96 ? 8.545 3.582 -12.562 1.00 81.38 96 ALA A C 1
ATOM 790 O O . ALA A 1 96 ? 7.523 2.912 -12.407 1.00 81.38 96 ALA A O 1
ATOM 791 N N . ASP A 1 97 ? 8.583 4.908 -12.455 1.00 70.50 97 ASP A N 1
ATOM 792 C CA . ASP A 1 97 ? 7.387 5.721 -12.258 1.00 70.50 97 ASP A CA 1
ATOM 793 C C . ASP A 1 97 ? 6.703 5.936 -13.627 1.00 70.50 97 ASP A C 1
ATOM 795 O O . ASP A 1 97 ? 7.283 6.587 -14.501 1.00 70.50 97 ASP A O 1
ATOM 799 N N . PRO A 1 98 ? 5.491 5.393 -13.858 1.00 56.28 98 PRO A N 1
ATOM 800 C CA . PRO A 1 98 ? 4.813 5.483 -15.150 1.00 56.28 98 PRO A CA 1
ATOM 801 C C . PRO A 1 98 ? 4.300 6.896 -15.485 1.00 56.28 98 PRO A C 1
ATOM 803 O O . PRO A 1 98 ? 3.763 7.105 -16.573 1.00 56.28 98 PRO A O 1
ATOM 806 N N . ILE A 1 99 ? 4.427 7.876 -14.582 1.00 55.84 99 ILE A N 1
ATOM 807 C CA . ILE A 1 99 ? 3.914 9.240 -14.784 1.00 55.84 99 ILE A CA 1
ATOM 808 C C . ILE A 1 99 ? 4.712 10.009 -15.862 1.00 55.84 99 ILE A C 1
ATOM 810 O O . ILE A 1 99 ? 4.173 10.947 -16.460 1.00 55.84 99 ILE A O 1
ATOM 814 N N . GLU A 1 100 ? 5.958 9.625 -16.172 1.00 51.88 100 GLU A N 1
ATOM 815 C CA . GLU A 1 100 ? 6.743 10.278 -17.240 1.00 51.88 100 GLU A CA 1
ATOM 816 C C . GLU A 1 100 ? 6.227 9.940 -18.655 1.00 51.88 100 GLU A C 1
ATOM 818 O O . GLU A 1 100 ? 6.114 10.845 -19.488 1.00 51.88 100 GLU A O 1
ATOM 823 N N . ASP A 1 101 ? 5.761 8.709 -18.901 1.00 45.31 101 ASP A N 1
ATOM 824 C CA . ASP A 1 101 ? 5.305 8.263 -20.233 1.00 45.31 101 ASP A CA 1
ATOM 825 C C . ASP A 1 101 ? 4.056 9.010 -20.745 1.00 45.31 101 ASP A C 1
ATOM 827 O O . ASP A 1 101 ? 3.793 9.066 -21.949 1.00 45.31 101 ASP A O 1
ATOM 831 N N . ALA A 1 102 ? 3.266 9.612 -19.851 1.00 45.12 102 ALA A N 1
ATOM 832 C CA . ALA A 1 102 ? 2.052 10.337 -20.227 1.00 45.12 102 ALA A CA 1
ATOM 833 C C . ALA A 1 102 ? 2.318 11.761 -20.753 1.00 45.12 102 ALA A C 1
ATOM 835 O O . ALA A 1 102 ? 1.438 12.345 -21.389 1.00 45.12 102 ALA A O 1
ATOM 836 N N . ASN A 1 103 ? 3.498 12.335 -20.490 1.00 42.09 103 ASN A N 1
ATOM 837 C CA . ASN A 1 103 ? 3.785 13.739 -20.805 1.00 42.09 103 ASN A CA 1
ATOM 838 C C . ASN A 1 103 ? 4.669 13.930 -22.050 1.00 42.09 103 ASN A C 1
ATOM 840 O O . ASN A 1 103 ? 4.640 15.010 -22.637 1.00 42.09 103 ASN A O 1
ATOM 844 N N . GLU A 1 104 ? 5.405 12.909 -22.500 1.00 43.2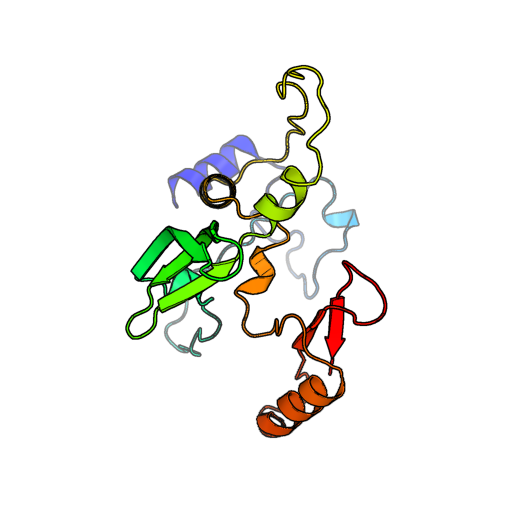2 104 GLU A N 1
ATOM 845 C CA . GLU A 1 104 ? 6.311 13.035 -23.658 1.00 43.22 104 GLU A CA 1
ATOM 846 C C . GLU A 1 104 ? 5.630 12.830 -25.026 1.00 43.22 104 GLU A C 1
ATOM 848 O O . GLU A 1 104 ? 6.183 13.199 -26.059 1.00 43.22 104 GLU A O 1
ATOM 853 N N . ALA A 1 105 ? 4.387 12.334 -25.069 1.00 41.91 105 ALA A N 1
ATOM 854 C CA . ALA A 1 105 ? 3.645 12.135 -26.322 1.00 41.91 105 ALA A CA 1
ATOM 855 C C . ALA A 1 105 ? 2.964 13.408 -26.883 1.00 41.91 105 ALA A C 1
ATOM 857 O O . ALA A 1 105 ? 2.238 13.329 -27.876 1.00 41.91 105 ALA A O 1
ATOM 858 N N . ALA A 1 106 ? 3.164 14.578 -26.267 1.00 38.25 106 ALA A N 1
ATOM 859 C CA . ALA A 1 106 ? 2.486 15.826 -26.628 1.00 38.25 106 ALA A 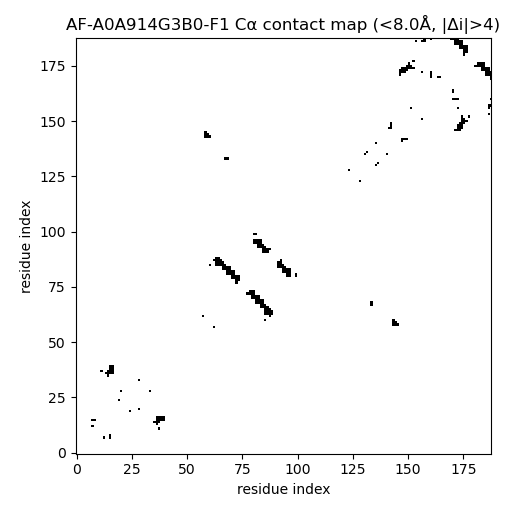CA 1
ATOM 860 C C . ALA A 1 106 ? 3.462 16.963 -26.989 1.00 38.25 106 ALA A C 1
ATOM 862 O O . ALA A 1 106 ? 3.357 18.073 -26.467 1.00 38.25 106 ALA A O 1
ATOM 863 N N . ASP A 1 107 ? 4.394 16.717 -27.914 1.00 37.84 107 ASP A N 1
ATOM 864 C CA . ASP A 1 107 ? 5.075 17.807 -28.623 1.00 37.84 107 ASP A CA 1
ATOM 865 C C . ASP A 1 107 ? 4.160 18.352 -29.732 1.00 37.84 107 ASP A C 1
ATOM 867 O O . ASP A 1 107 ? 3.936 17.726 -30.769 1.00 37.84 107 ASP A O 1
ATOM 871 N N . GLY A 1 108 ? 3.554 19.511 -29.469 1.00 31.81 108 GLY A N 1
ATOM 872 C CA . GLY A 1 108 ? 2.613 20.151 -30.387 1.00 31.81 108 GLY A CA 1
ATOM 873 C C . GLY A 1 108 ? 1.888 21.361 -29.802 1.00 31.81 108 GLY A C 1
ATOM 874 O O . GLY A 1 108 ? 0.670 21.434 -29.888 1.00 31.81 108 GLY A O 1
ATOM 875 N N . GLY A 1 109 ? 2.638 22.280 -29.184 1.00 34.50 109 GLY A N 1
ATOM 876 C CA . GLY A 1 109 ? 2.275 23.658 -28.816 1.00 34.50 109 GLY A CA 1
ATOM 877 C C . GLY A 1 109 ? 0.812 24.020 -28.498 1.00 34.50 109 GLY A C 1
ATOM 878 O O . GLY A 1 109 ? 0.017 24.225 -29.409 1.00 34.50 109 GLY A O 1
ATOM 879 N N . LYS A 1 110 ? 0.526 24.330 -27.223 1.00 32.88 110 LYS A N 1
ATOM 880 C CA . LYS A 1 110 ? -0.045 25.619 -26.759 1.00 32.88 110 LYS A CA 1
ATOM 881 C C . LYS A 1 110 ? -0.329 25.628 -25.249 1.00 32.88 110 LYS A C 1
ATOM 883 O O . LYS A 1 110 ? -0.928 24.710 -24.716 1.00 32.88 110 LYS A O 1
ATOM 888 N N . GLU A 1 111 ? 0.048 26.762 -24.657 1.00 31.12 111 GLU A N 1
ATOM 889 C CA . GLU A 1 111 ? -0.534 27.452 -23.495 1.00 31.12 111 GLU A CA 1
ATOM 890 C C . GLU A 1 111 ? -0.500 26.780 -22.109 1.00 31.12 111 GLU A C 1
ATOM 892 O O . GLU A 1 111 ? -1.115 25.757 -21.832 1.00 31.12 111 GLU A O 1
ATOM 897 N N . LYS A 1 112 ? 0.194 27.474 -21.194 1.00 38.19 112 LYS A N 1
ATOM 898 C CA . LYS A 1 112 ? 0.136 27.291 -19.744 1.00 38.19 112 LYS A CA 1
ATOM 899 C C . LYS A 1 112 ? -1.327 27.345 -19.290 1.00 38.19 112 LYS A C 1
ATOM 901 O O . LYS A 1 112 ? -1.914 28.423 -19.266 1.00 38.19 112 LYS A O 1
ATOM 906 N N . PHE A 1 113 ? -1.897 26.200 -18.933 1.00 30.28 113 PHE A N 1
ATOM 907 C CA . PHE A 1 113 ? -3.178 26.127 -18.241 1.00 30.28 113 PHE A CA 1
ATOM 908 C C . PHE A 1 113 ? -2.906 25.996 -16.741 1.00 30.28 113 PHE A C 1
ATOM 910 O O . PHE A 1 113 ? -2.316 25.012 -16.290 1.00 30.28 113 PHE A O 1
ATOM 917 N N . ASP A 1 114 ? -3.298 27.019 -15.983 1.00 32.91 114 ASP A N 1
ATOM 918 C CA . ASP A 1 114 ? -3.167 27.090 -14.530 1.00 32.91 114 ASP A CA 1
ATOM 919 C C . ASP A 1 114 ? -3.827 25.874 -13.854 1.00 32.91 114 ASP A C 1
ATOM 921 O O . ASP A 1 114 ? -5.051 25.732 -13.814 1.00 32.91 114 ASP A O 1
ATOM 925 N N . LYS A 1 115 ? -3.000 24.994 -13.276 1.00 38.62 115 LYS A N 1
ATOM 926 C CA . LYS A 1 115 ? -3.396 23.840 -12.448 1.00 38.62 115 LYS A CA 1
ATOM 927 C C . LYS A 1 115 ? -3.867 24.262 -11.041 1.00 38.62 115 LYS A C 1
ATOM 929 O O . LYS A 1 115 ? -3.578 23.585 -10.061 1.00 38.62 115 LYS A O 1
ATOM 934 N N . GLU A 1 116 ? -4.609 25.362 -10.905 1.00 37.91 116 GLU A N 1
ATOM 935 C CA . GLU A 1 116 ? -5.096 25.829 -9.592 1.00 37.91 116 GLU A CA 1
ATOM 936 C C . GLU A 1 116 ? -6.545 25.413 -9.270 1.00 37.91 116 GLU A C 1
ATOM 938 O O . GLU A 1 116 ? -7.093 25.783 -8.235 1.00 37.91 116 GLU A O 1
ATOM 943 N N . LYS A 1 117 ? -7.207 24.600 -10.103 1.00 38.59 117 LYS A N 1
ATOM 944 C CA . LYS A 1 117 ? -8.585 24.156 -9.821 1.00 38.59 117 LYS A CA 1
ATOM 945 C C . LYS A 1 117 ? -8.830 22.680 -10.101 1.00 38.59 117 LYS A C 1
ATOM 947 O O . LYS A 1 117 ? -9.528 22.326 -11.043 1.00 38.59 117 LYS A O 1
ATOM 952 N N . ALA A 1 118 ? -8.323 21.828 -9.215 1.00 36.97 118 ALA A N 1
ATOM 953 C CA . ALA A 1 118 ? -8.931 20.527 -8.929 1.00 36.97 118 ALA A CA 1
ATOM 954 C C . ALA A 1 118 ? -8.517 19.995 -7.542 1.00 36.97 118 ALA A C 1
ATOM 956 O O . ALA A 1 118 ? -8.169 18.829 -7.403 1.00 36.97 118 ALA A O 1
ATOM 957 N N . LYS A 1 119 ? -8.571 20.829 -6.492 1.00 35.03 119 LYS A N 1
ATOM 958 C CA . LYS A 1 119 ? -8.672 20.301 -5.123 1.00 35.03 119 LYS A CA 1
ATOM 959 C C . LYS A 1 119 ? -10.087 19.751 -4.946 1.00 35.03 119 LYS A C 1
ATOM 961 O O . LYS A 1 119 ? -11.017 20.508 -4.684 1.00 35.03 119 LYS A O 1
ATOM 966 N N . LYS A 1 120 ? -10.270 18.447 -5.154 1.00 38.53 120 LYS A N 1
ATOM 967 C CA . LYS A 1 120 ? -11.356 17.734 -4.478 1.00 38.53 120 LYS A CA 1
ATOM 968 C C . LYS A 1 120 ? -10.853 17.456 -3.069 1.00 38.53 120 LYS A C 1
ATOM 970 O O . LYS A 1 120 ? -9.842 16.790 -2.894 1.00 38.53 120 LYS A O 1
ATOM 975 N N . GLU A 1 121 ? -11.521 18.072 -2.107 1.00 40.62 121 GLU A N 1
ATOM 976 C CA . GLU A 1 121 ? -11.252 17.967 -0.678 1.00 40.62 121 GLU A CA 1
ATOM 977 C C . GLU A 1 121 ? -11.589 16.545 -0.203 1.00 40.62 121 GLU A C 1
ATOM 979 O O . GLU A 1 121 ? -12.713 16.262 0.207 1.00 40.62 121 GLU A O 1
ATOM 984 N N . GLU A 1 122 ? -10.630 15.627 -0.300 1.00 42.72 122 GLU A N 1
ATOM 985 C CA . GLU A 1 122 ? -10.633 14.397 0.492 1.00 42.72 122 GLU A CA 1
ATOM 986 C C . GLU A 1 122 ? -9.733 14.598 1.720 1.00 42.72 122 GLU A C 1
ATOM 988 O O . GLU A 1 122 ? -8.752 15.341 1.638 1.00 42.72 122 GLU A O 1
ATOM 993 N N . PRO A 1 123 ? -10.075 14.017 2.885 1.00 39.53 123 PRO A N 1
ATOM 994 C CA . PRO A 1 123 ? -9.335 14.251 4.118 1.00 39.53 123 PRO A CA 1
ATOM 995 C C . PRO A 1 123 ? -7.912 13.687 3.997 1.00 39.53 123 PRO A C 1
ATOM 997 O O . PRO A 1 123 ? -7.702 12.479 4.074 1.00 39.53 123 PRO A O 1
ATOM 1000 N N . GLU A 1 124 ? -6.944 14.582 3.798 1.00 44.50 124 GLU A N 1
ATOM 1001 C CA . GLU A 1 124 ? -5.514 14.282 3.720 1.00 44.50 124 GLU A CA 1
ATOM 1002 C C . GLU A 1 124 ? -5.036 13.667 5.044 1.00 44.50 124 GLU A C 1
ATOM 1004 O O . GLU A 1 124 ? -4.941 14.333 6.076 1.00 44.50 124 GLU A O 1
ATOM 1009 N N . ASN A 1 125 ? -4.742 12.368 5.028 1.00 48.59 125 ASN A N 1
ATOM 1010 C CA . ASN A 1 125 ? -3.999 11.721 6.100 1.00 48.59 125 ASN A CA 1
ATOM 1011 C C . ASN A 1 125 ? -2.502 12.030 5.898 1.00 48.59 125 ASN A C 1
ATOM 1013 O O . ASN A 1 125 ? -1.988 11.863 4.796 1.00 48.59 125 ASN A O 1
ATOM 1017 N N . GLN A 1 126 ? -1.799 12.494 6.935 1.00 47.84 126 GLN A N 1
ATOM 1018 C CA . GLN A 1 126 ? -0.419 13.010 6.834 1.00 47.84 126 GLN A CA 1
ATOM 1019 C C . GLN A 1 126 ? 0.584 11.995 6.262 1.00 47.84 126 GLN A C 1
ATOM 1021 O O . GLN A 1 126 ? 1.476 12.369 5.512 1.00 47.84 126 GLN A O 1
ATOM 1026 N N . GLU A 1 127 ? 0.374 10.706 6.527 1.00 46.44 127 GLU A N 1
ATOM 1027 C CA . GLU A 1 127 ? 1.168 9.609 5.957 1.00 46.44 127 GLU A CA 1
ATOM 1028 C C . GLU A 1 127 ? 0.985 9.471 4.431 1.00 46.44 127 GLU A C 1
ATOM 1030 O O . GLU A 1 127 ? 1.910 9.113 3.710 1.00 46.44 127 GLU A O 1
ATOM 1035 N N . TYR A 1 128 ? -0.195 9.831 3.918 1.00 45.25 128 TYR A N 1
ATOM 1036 C CA . TYR A 1 128 ? -0.544 9.790 2.495 1.00 45.25 128 TYR A CA 1
ATOM 1037 C C . TYR A 1 128 ? -0.129 11.075 1.772 1.00 45.25 128 TYR A C 1
ATOM 1039 O O . TYR A 1 128 ? 0.110 11.045 0.570 1.00 45.25 128 TYR A O 1
ATOM 1047 N N . ALA A 1 129 ? -0.014 12.196 2.490 1.00 51.97 129 ALA A N 1
ATOM 1048 C CA . ALA A 1 129 ? 0.509 13.446 1.946 1.00 51.97 129 ALA A CA 1
ATOM 1049 C C . ALA A 1 129 ? 2.013 13.339 1.650 1.00 51.97 129 ALA A C 1
ATOM 1051 O O . ALA A 1 129 ? 2.444 13.719 0.564 1.00 51.97 129 ALA A O 1
ATOM 1052 N N . GLU A 1 130 ? 2.787 12.743 2.566 1.00 49.75 130 GLU A N 1
ATOM 1053 C CA . GLU A 1 130 ? 4.216 12.481 2.349 1.00 49.75 130 GLU A CA 1
ATOM 1054 C C . GLU A 1 130 ? 4.435 11.485 1.196 1.00 49.75 130 GLU A C 1
ATOM 1056 O O . GLU A 1 130 ? 5.322 11.687 0.375 1.00 49.75 130 GLU A O 1
ATOM 1061 N N . LEU A 1 131 ? 3.594 10.451 1.058 1.00 46.84 131 LEU A N 1
ATOM 1062 C CA . LEU A 1 131 ? 3.654 9.510 -0.072 1.00 46.84 131 LEU A CA 1
ATOM 1063 C C . LEU A 1 131 ? 3.218 10.154 -1.405 1.00 46.84 131 LEU A C 1
ATOM 1065 O O . LEU A 1 131 ? 3.895 9.976 -2.418 1.00 46.84 131 LEU A O 1
ATOM 1069 N N . ASN A 1 132 ? 2.161 10.969 -1.422 1.00 48.75 132 ASN A N 1
ATOM 1070 C CA . ASN A 1 132 ? 1.766 11.722 -2.619 1.00 48.75 132 ASN A CA 1
ATOM 1071 C C . ASN A 1 132 ? 2.860 12.710 -3.070 1.00 48.75 132 ASN A C 1
ATOM 1073 O O . ASN A 1 132 ? 3.018 12.931 -4.270 1.00 48.75 132 ASN A O 1
ATOM 1077 N N . GLU A 1 133 ? 3.640 13.280 -2.142 1.00 50.34 133 GLU A N 1
ATOM 1078 C CA . GLU A 1 133 ? 4.784 14.155 -2.454 1.00 50.34 133 GLU A CA 1
ATOM 1079 C C . GLU A 1 133 ? 5.925 13.398 -3.164 1.00 50.34 133 GLU A C 1
ATOM 1081 O O . GLU A 1 133 ? 6.646 13.977 -3.978 1.00 50.34 133 GLU A O 1
ATOM 1086 N N . PHE A 1 134 ? 6.032 12.080 -2.954 1.00 47.41 134 PHE A N 1
ATOM 1087 C CA . PHE A 1 134 ? 6.927 11.194 -3.708 1.00 47.41 134 PHE A CA 1
ATOM 1088 C C . PHE A 1 134 ? 6.296 10.597 -4.980 1.00 47.41 134 PHE A C 1
ATOM 1090 O O . PHE A 1 134 ? 6.947 9.797 -5.654 1.00 47.41 134 PHE A O 1
ATOM 1097 N N . GLY A 1 135 ? 5.085 11.022 -5.353 1.00 47.03 135 GLY A N 1
ATOM 1098 C CA . GLY A 1 135 ? 4.395 10.604 -6.577 1.00 47.03 135 GLY A CA 1
ATOM 1099 C C . GLY A 1 135 ? 3.554 9.336 -6.452 1.00 47.03 135 GLY A C 1
ATOM 1100 O O . GLY A 1 135 ? 3.016 8.903 -7.464 1.00 47.03 135 GLY A O 1
ATOM 1101 N N . PHE A 1 136 ? 3.387 8.779 -5.248 1.00 40.72 136 PHE A N 1
ATOM 1102 C CA . PHE A 1 136 ? 2.577 7.577 -5.068 1.00 40.72 136 PHE A CA 1
ATOM 1103 C C . PHE A 1 136 ? 1.095 7.874 -5.317 1.00 40.72 136 PHE A C 1
ATOM 1105 O O . PHE A 1 136 ? 0.412 8.460 -4.483 1.00 40.72 136 PHE A O 1
ATOM 1112 N N . SER A 1 137 ? 0.574 7.447 -6.465 1.00 52.47 137 SER A N 1
ATOM 1113 C CA . SER A 1 137 ? -0.870 7.364 -6.704 1.00 52.47 137 SER A CA 1
ATOM 1114 C C . SER A 1 137 ? -1.481 6.286 -5.792 1.00 52.47 137 SER A C 1
ATOM 1116 O O . SER A 1 137 ? -0.822 5.300 -5.463 1.00 52.47 137 SER A O 1
ATOM 1118 N N . SER A 1 138 ? -2.768 6.385 -5.424 1.00 50.19 138 SER A N 1
ATOM 1119 C CA . SER A 1 138 ? -3.485 5.255 -4.785 1.00 50.19 138 SER A CA 1
ATOM 1120 C C . SER A 1 138 ? -3.407 3.961 -5.618 1.00 50.19 138 SER A C 1
ATOM 1122 O O . SER A 1 138 ? -3.584 2.863 -5.093 1.00 50.19 138 SER A O 1
ATOM 1124 N N . GLU A 1 139 ? -3.098 4.083 -6.909 1.00 51.81 139 GLU A N 1
ATOM 1125 C CA . GLU A 1 139 ? -2.851 2.984 -7.841 1.00 51.81 139 GLU A CA 1
ATOM 1126 C C . GLU A 1 139 ? -1.466 2.325 -7.679 1.00 51.81 139 GLU A C 1
ATOM 1128 O O . GLU A 1 139 ? -1.221 1.310 -8.314 1.00 51.81 139 GLU A O 1
ATOM 1133 N N . GLU A 1 140 ? -0.562 2.831 -6.837 1.00 56.03 140 GLU A N 1
ATOM 1134 C CA . GLU A 1 140 ? 0.801 2.287 -6.680 1.00 56.03 140 GLU A CA 1
ATOM 1135 C C . GLU A 1 140 ? 1.034 1.563 -5.353 1.00 56.03 140 GLU A C 1
ATOM 1137 O O . GLU A 1 140 ? 1.978 0.785 -5.230 1.00 56.03 140 GLU A O 1
ATOM 1142 N N . MET A 1 141 ? 0.140 1.743 -4.378 1.00 56.50 141 MET A N 1
ATOM 1143 C CA . MET A 1 141 ? 0.260 1.111 -3.060 1.00 56.50 141 MET A CA 1
ATOM 1144 C C . MET A 1 141 ? 0.225 -0.419 -3.139 1.00 56.50 141 MET A C 1
ATOM 1146 O O . MET A 1 141 ? 0.916 -1.095 -2.394 1.00 56.50 141 MET A O 1
ATOM 1150 N N . HIS A 1 142 ? -0.535 -0.982 -4.080 1.00 70.69 142 HIS A N 1
ATOM 1151 C CA . HIS A 1 142 ? -0.608 -2.433 -4.243 1.00 70.69 142 HIS A CA 1
ATOM 1152 C C . HIS A 1 142 ? 0.624 -3.035 -4.932 1.00 70.69 142 HIS A C 1
ATOM 1154 O O . HIS A 1 142 ? 0.743 -4.252 -4.988 1.00 70.69 142 HIS A O 1
ATOM 1160 N N . ILE A 1 143 ? 1.528 -2.219 -5.489 1.00 70.00 143 ILE A N 1
ATOM 1161 C CA . ILE A 1 143 ? 2.696 -2.718 -6.229 1.00 70.00 143 ILE A CA 1
ATOM 1162 C C . ILE A 1 143 ? 3.769 -3.262 -5.275 1.00 70.00 143 ILE A C 1
ATOM 1164 O O . ILE A 1 143 ? 4.572 -4.104 -5.674 1.00 70.00 143 ILE A O 1
ATOM 1168 N N . THR A 1 144 ? 3.781 -2.808 -4.020 1.00 67.88 144 THR A N 1
ATOM 1169 C CA . THR A 1 144 ? 4.750 -3.235 -2.996 1.00 67.88 144 THR A CA 1
ATOM 1170 C C . THR A 1 144 ? 4.320 -4.479 -2.231 1.00 67.88 144 THR A C 1
ATOM 1172 O O . THR A 1 144 ? 5.123 -5.075 -1.516 1.00 67.88 144 THR A O 1
ATOM 1175 N N . GLU A 1 145 ? 3.078 -4.902 -2.434 1.00 77.38 145 GLU A N 1
ATOM 1176 C CA . GLU A 1 145 ? 2.468 -6.028 -1.755 1.00 77.38 145 GLU A CA 1
ATOM 1177 C C . GLU A 1 145 ? 2.920 -7.372 -2.340 1.00 77.38 145 GLU A C 1
ATOM 1179 O O . GLU A 1 145 ? 2.950 -7.567 -3.557 1.00 77.38 145 GLU A O 1
ATOM 1184 N N . GLU A 1 146 ? 3.203 -8.350 -1.476 1.00 78.19 146 GLU A N 1
ATOM 1185 C CA . GLU A 1 146 ? 3.715 -9.668 -1.891 1.00 78.19 146 GLU A CA 1
ATOM 1186 C C . GLU A 1 146 ? 2.723 -10.472 -2.741 1.00 78.19 146 GLU A C 1
ATOM 1188 O O . GLU A 1 146 ? 3.118 -11.345 -3.513 1.00 78.19 146 GLU A O 1
ATOM 1193 N N . TRP A 1 147 ? 1.429 -10.170 -2.621 1.00 86.75 147 TRP A N 1
ATOM 1194 C CA . TRP A 1 147 ? 0.372 -10.799 -3.408 1.00 86.75 147 TRP A CA 1
ATOM 1195 C C . TRP A 1 147 ? 0.232 -10.200 -4.814 1.00 86.75 147 TRP A C 1
ATOM 1197 O O . TRP A 1 147 ? -0.512 -10.750 -5.630 1.00 86.75 147 TRP A O 1
ATOM 1207 N N . TYR A 1 148 ? 0.924 -9.104 -5.144 1.00 89.12 148 TYR A N 1
ATOM 1208 C CA . TYR A 1 148 ? 0.884 -8.493 -6.470 1.00 89.12 148 TYR A CA 1
ATOM 1209 C C . TYR A 1 148 ? 2.095 -8.888 -7.321 1.00 89.12 148 TYR A C 1
ATOM 1211 O O . TYR A 1 148 ? 3.246 -8.621 -6.998 1.00 89.12 148 TYR A O 1
ATOM 1219 N N . HIS A 1 149 ? 1.828 -9.495 -8.475 1.00 86.12 149 HIS A N 1
ATOM 1220 C CA . HIS A 1 149 ? 2.859 -10.056 -9.351 1.00 86.12 149 HIS A CA 1
ATOM 1221 C C . HIS A 1 149 ? 3.018 -9.292 -10.674 1.00 86.12 149 HIS A C 1
ATOM 1223 O O . HIS A 1 149 ? 3.718 -9.746 -11.578 1.00 86.12 149 HIS A O 1
ATOM 1229 N N . GLY A 1 150 ? 2.379 -8.128 -10.823 1.00 85.81 150 GLY A N 1
ATOM 1230 C CA . GLY A 1 150 ? 2.541 -7.294 -12.013 1.00 85.81 150 GLY A CA 1
ATOM 1231 C C . GLY A 1 150 ? 2.093 -7.983 -13.305 1.00 85.81 150 GLY A C 1
ATOM 1232 O O . GLY A 1 150 ? 1.015 -8.576 -13.373 1.00 85.81 150 GLY A O 1
ATOM 1233 N N . ASN A 1 151 ? 2.893 -7.856 -14.365 1.00 87.06 151 ASN A N 1
ATOM 1234 C CA . ASN A 1 151 ? 2.562 -8.366 -15.696 1.00 87.06 151 ASN A CA 1
ATOM 1235 C C . ASN A 1 151 ? 3.033 -9.818 -15.889 1.00 87.06 151 ASN A C 1
ATOM 1237 O O . ASN A 1 151 ? 3.961 -10.075 -16.653 1.00 87.06 151 ASN A O 1
ATOM 1241 N N . ILE A 1 152 ? 2.405 -10.754 -15.175 1.00 87.25 152 ILE A N 1
ATOM 1242 C CA . ILE A 1 152 ? 2.591 -12.197 -15.389 1.00 87.25 152 ILE A CA 1
ATOM 1243 C C . ILE A 1 152 ? 1.402 -12.802 -16.134 1.00 87.25 152 ILE A C 1
ATOM 1245 O O . ILE A 1 152 ? 0.259 -12.347 -16.004 1.00 87.25 152 ILE A O 1
ATOM 1249 N N . ASP A 1 153 ? 1.662 -13.851 -16.913 1.00 88.00 153 ASP A N 1
ATOM 1250 C CA . ASP A 1 153 ? 0.604 -14.577 -17.611 1.00 88.00 153 ASP A CA 1
ATOM 1251 C C . ASP A 1 153 ? -0.123 -15.578 -16.687 1.00 88.00 153 ASP A C 1
ATOM 1253 O O . ASP A 1 153 ? 0.268 -15.838 -15.545 1.00 88.00 153 ASP A O 1
ATOM 1257 N N . ALA A 1 154 ? -1.233 -16.138 -17.176 1.00 87.75 154 ALA A N 1
ATOM 1258 C CA . ALA A 1 154 ? -2.040 -17.084 -16.403 1.00 87.75 154 ALA A CA 1
ATOM 1259 C C . ALA A 1 154 ? -1.290 -18.386 -16.068 1.00 87.75 154 ALA A C 1
ATOM 1261 O O . ALA A 1 154 ? -1.590 -19.027 -15.063 1.00 87.75 154 ALA A O 1
ATOM 1262 N N . ARG A 1 155 ? -0.320 -18.784 -16.897 1.00 89.06 155 ARG A N 1
ATOM 1263 C CA . ARG A 1 155 ? 0.444 -20.016 -16.702 1.00 89.06 155 ARG A CA 1
ATOM 1264 C C . ARG A 1 155 ? 1.485 -19.834 -15.605 1.00 89.06 155 ARG A C 1
ATOM 1266 O O . ARG A 1 155 ? 1.568 -20.664 -14.707 1.00 89.06 155 ARG A O 1
ATOM 1273 N N . GLN A 1 156 ? 2.227 -18.735 -15.647 1.00 90.12 156 GLN A N 1
ATOM 1274 C CA . GLN A 1 156 ? 3.177 -18.340 -14.615 1.00 90.12 156 GLN A CA 1
ATOM 1275 C C . GLN A 1 156 ? 2.477 -18.171 -13.268 1.00 90.12 156 GLN A C 1
ATOM 1277 O O . GLN A 1 156 ? 2.992 -18.635 -12.255 1.00 90.12 156 GLN A O 1
ATOM 1282 N N . ALA A 1 157 ? 1.282 -17.570 -13.256 1.00 90.12 157 ALA A N 1
ATOM 1283 C CA . ALA A 1 157 ? 0.465 -17.465 -12.051 1.00 90.12 157 ALA A CA 1
ATOM 1284 C C . ALA A 1 157 ? 0.142 -18.844 -11.454 1.00 90.12 157 ALA A C 1
ATOM 1286 O O . ALA A 1 157 ? 0.391 -19.075 -10.273 1.00 90.12 157 ALA A O 1
ATOM 1287 N N . ALA A 1 158 ? -0.335 -19.779 -12.281 1.00 90.19 158 ALA A N 1
ATOM 1288 C CA . ALA A 1 158 ? -0.635 -21.140 -11.842 1.00 90.19 158 ALA A CA 1
ATOM 1289 C C . ALA A 1 158 ? 0.613 -21.870 -11.315 1.00 90.19 158 ALA A C 1
ATOM 1291 O O . ALA A 1 158 ? 0.557 -22.532 -10.282 1.00 90.19 158 ALA A O 1
ATOM 1292 N N . GLU A 1 159 ? 1.758 -21.722 -11.984 1.00 92.00 159 GLU A N 1
ATOM 1293 C CA . GLU A 1 159 ? 3.021 -22.317 -11.539 1.00 92.00 159 GLU A CA 1
ATOM 1294 C C . GLU A 1 159 ? 3.485 -21.756 -10.183 1.00 92.00 159 GLU A C 1
ATOM 1296 O O . GLU A 1 159 ? 4.012 -22.511 -9.367 1.00 92.00 159 GLU A O 1
ATOM 1301 N N . GLN A 1 160 ? 3.279 -20.463 -9.910 1.00 90.06 160 GLN A N 1
ATOM 1302 C CA . GLN A 1 160 ? 3.607 -19.864 -8.609 1.00 90.06 160 GLN A CA 1
ATOM 1303 C C . GLN A 1 160 ? 2.691 -20.371 -7.492 1.00 90.06 160 GLN A C 1
ATOM 1305 O O . GLN A 1 160 ? 3.178 -20.723 -6.420 1.00 90.06 160 GLN A O 1
ATOM 1310 N N . LEU A 1 161 ? 1.388 -20.475 -7.754 1.00 90.50 161 LEU A N 1
ATOM 1311 C CA . LEU A 1 161 ? 0.429 -21.020 -6.790 1.00 90.50 161 LEU A CA 1
ATOM 1312 C C . LEU A 1 161 ? 0.743 -22.491 -6.468 1.00 90.50 161 LEU A C 1
ATOM 1314 O O . LEU A 1 161 ? 0.778 -22.879 -5.303 1.00 90.50 161 LEU A O 1
ATOM 1318 N N . LEU A 1 162 ? 1.089 -23.289 -7.484 1.00 90.50 162 LEU A N 1
ATOM 1319 C CA . LEU A 1 162 ? 1.479 -24.695 -7.319 1.00 90.50 162 LEU A CA 1
ATOM 1320 C C . LEU A 1 162 ? 2.756 -24.881 -6.489 1.00 90.50 162 LEU A C 1
ATOM 1322 O O . LEU A 1 162 ? 2.868 -25.867 -5.763 1.00 90.50 162 LEU A O 1
ATOM 1326 N N . LYS A 1 163 ? 3.718 -23.954 -6.570 1.00 89.19 163 LYS A N 1
ATOM 1327 C CA . LYS A 1 163 ? 4.939 -24.007 -5.743 1.00 89.19 163 LYS A 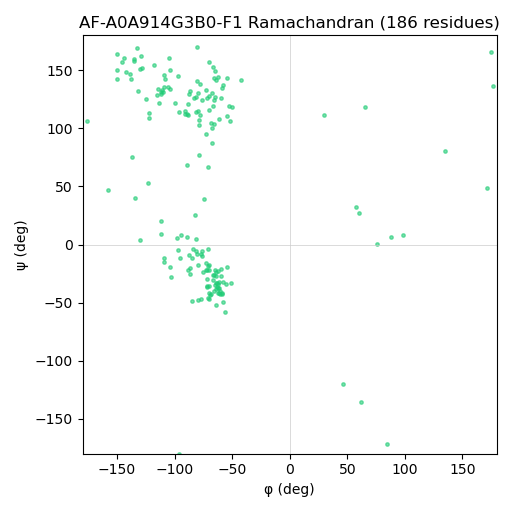CA 1
ATOM 1328 C C . LYS A 1 163 ? 4.657 -23.837 -4.255 1.00 89.19 163 LYS A C 1
ATOM 1330 O O . LYS A 1 163 ? 5.455 -24.309 -3.453 1.00 89.19 163 LYS A O 1
ATOM 1335 N N . HIS A 1 164 ? 3.564 -23.163 -3.911 1.00 86.56 164 HIS A N 1
ATOM 1336 C CA . HIS A 1 164 ? 3.201 -22.823 -2.539 1.00 86.56 164 HIS A CA 1
ATOM 1337 C C . HIS A 1 164 ? 1.964 -23.570 -2.044 1.00 86.56 164 HIS A C 1
ATOM 1339 O O . HIS A 1 164 ? 1.337 -23.146 -1.077 1.00 86.56 164 HIS A O 1
ATOM 1345 N N . VAL A 1 165 ? 1.617 -24.693 -2.683 1.00 87.06 165 VAL A N 1
ATOM 1346 C CA . VAL A 1 165 ? 0.436 -25.498 -2.328 1.00 87.06 165 VAL A CA 1
ATOM 1347 C C . VAL A 1 165 ? 0.485 -26.019 -0.885 1.00 87.06 165 VAL A C 1
ATOM 1349 O O . VAL A 1 165 ? -0.544 -26.343 -0.299 1.00 87.06 165 VAL A O 1
ATOM 1352 N N . ASP A 1 166 ? 1.680 -26.076 -0.292 1.00 87.75 166 ASP A N 1
ATOM 1353 C CA . ASP A 1 166 ? 1.918 -26.428 1.106 1.00 87.75 166 ASP A CA 1
ATOM 1354 C C . ASP A 1 166 ? 1.268 -25.451 2.097 1.00 87.75 166 ASP A C 1
ATOM 1356 O O . ASP A 1 166 ? 0.971 -25.840 3.227 1.00 87.75 166 ASP A O 1
ATOM 1360 N N . LYS A 1 167 ? 0.989 -24.210 1.674 1.00 84.94 167 LYS A N 1
ATOM 1361 C CA . LYS A 1 167 ? 0.322 -23.190 2.497 1.00 84.94 167 LYS A CA 1
ATOM 1362 C C . LYS A 1 167 ? -1.196 -23.395 2.630 1.00 84.94 167 LYS A C 1
ATOM 1364 O O . LYS A 1 167 ? -1.812 -22.738 3.466 1.00 84.94 167 LYS A O 1
ATOM 1369 N N . GLY A 1 168 ? -1.784 -24.331 1.879 1.00 83.50 168 GLY A N 1
ATOM 1370 C CA . GLY A 1 168 ? -3.197 -24.709 1.979 1.00 83.50 168 GLY A CA 1
ATOM 1371 C C . GLY A 1 168 ? -4.163 -23.834 1.173 1.00 83.50 168 GLY A C 1
ATOM 1372 O O . GLY A 1 168 ? -3.762 -23.012 0.352 1.00 83.50 168 GLY A O 1
ATOM 1373 N N . ASP A 1 169 ? -5.462 -24.051 1.385 1.00 86.44 169 ASP A N 1
ATOM 1374 C CA . ASP A 1 169 ? -6.533 -23.390 0.633 1.00 86.44 169 ASP A CA 1
ATOM 1375 C C . ASP A 1 169 ? -6.579 -21.874 0.891 1.00 86.44 169 ASP A C 1
ATOM 1377 O O . ASP A 1 169 ? -6.397 -21.411 2.017 1.00 86.44 169 ASP A O 1
ATOM 1381 N N . GLY A 1 170 ? -6.895 -21.097 -0.150 1.00 85.06 170 GLY A N 1
ATOM 1382 C CA . GLY A 1 170 ? -6.984 -19.634 -0.071 1.00 85.06 170 GLY A CA 1
ATOM 1383 C C . GLY A 1 170 ? -5.740 -18.890 -0.557 1.00 85.06 170 GLY A C 1
ATOM 1384 O O . GLY A 1 170 ? -5.684 -17.671 -0.422 1.00 85.06 170 GLY A O 1
ATOM 1385 N N . LEU A 1 171 ? -4.769 -19.592 -1.147 1.00 90.06 171 LEU A N 1
ATOM 1386 C CA . LEU A 1 171 ? -3.694 -18.977 -1.924 1.00 90.06 171 LEU A CA 1
ATOM 1387 C C . LEU A 1 171 ? -4.266 -18.181 -3.093 1.00 90.06 171 LEU A C 1
ATOM 1389 O O . LEU A 1 171 ? -5.138 -18.650 -3.822 1.00 90.06 171 LEU A O 1
ATOM 1393 N N . TYR A 1 172 ? -3.748 -16.976 -3.274 1.00 92.75 172 TYR A N 1
ATOM 1394 C CA . TYR A 1 172 ? -4.092 -16.140 -4.405 1.00 92.75 172 TYR A CA 1
ATOM 1395 C C . TYR A 1 172 ? -2.922 -15.241 -4.776 1.00 92.75 172 TYR A C 1
ATOM 1397 O O . TYR A 1 172 ? -2.003 -15.020 -3.989 1.00 92.75 172 TYR A O 1
ATOM 1405 N N . LEU A 1 173 ? -2.993 -14.691 -5.979 1.00 92.94 173 LEU A N 1
ATOM 1406 C CA . LEU A 1 173 ? -2.164 -13.576 -6.406 1.00 92.94 173 LEU A CA 1
ATOM 1407 C C . LEU A 1 173 ? -2.943 -12.666 -7.353 1.00 92.94 173 LEU A C 1
ATOM 1409 O O . LEU A 1 173 ? -3.900 -13.089 -8.007 1.00 92.94 173 LEU A O 1
ATOM 1413 N N . VAL A 1 174 ? -2.524 -11.412 -7.450 1.00 92.38 174 VAL A N 1
ATOM 1414 C CA . VAL A 1 174 ? -3.097 -10.410 -8.351 1.00 92.38 174 VAL A CA 1
ATOM 1415 C C . VAL A 1 174 ? -2.087 -10.084 -9.444 1.00 92.38 174 VAL A C 1
ATOM 1417 O O . VAL A 1 174 ? -0.911 -9.840 -9.181 1.00 92.38 174 VAL A O 1
ATOM 1420 N N . ARG A 1 175 ? -2.547 -10.070 -10.694 1.00 91.62 175 ARG A N 1
ATOM 1421 C CA . ARG A 1 175 ? -1.735 -9.761 -11.882 1.00 91.62 175 ARG A CA 1
ATOM 1422 C C . ARG A 1 175 ? -2.469 -8.808 -12.816 1.00 91.62 175 ARG A C 1
ATOM 1424 O O . ARG A 1 175 ? -3.695 -8.722 -12.771 1.00 91.62 175 ARG A O 1
ATOM 1431 N N . LYS A 1 176 ? -1.752 -8.117 -13.701 1.00 88.75 176 LYS A N 1
ATOM 1432 C CA . LYS A 1 176 ? -2.371 -7.302 -14.757 1.00 88.75 176 LYS A CA 1
ATOM 1433 C C . LYS A 1 176 ? -3.161 -8.192 -15.723 1.00 88.75 176 LYS A C 1
ATOM 1435 O O . LYS A 1 176 ? -2.765 -9.316 -16.045 1.00 88.75 176 LYS A O 1
ATOM 1440 N N . SER A 1 177 ? -4.310 -7.697 -16.173 1.00 84.56 177 SER A N 1
ATOM 1441 C CA . SER A 1 177 ? -5.127 -8.383 -17.168 1.00 84.56 177 SER A CA 1
ATOM 1442 C C . SER A 1 177 ? -4.461 -8.307 -18.539 1.00 84.56 177 SER A C 1
ATOM 1444 O O . SER A 1 177 ? -4.160 -7.226 -19.035 1.00 84.56 177 SER A O 1
ATOM 1446 N N . ALA A 1 178 ? -4.271 -9.464 -19.173 1.00 81.88 178 ALA A N 1
ATOM 1447 C CA . ALA A 1 178 ? -3.729 -9.543 -20.529 1.00 81.88 178 ALA A CA 1
ATOM 1448 C C . ALA A 1 178 ? -4.739 -9.080 -21.595 1.00 81.88 178 ALA A C 1
ATOM 1450 O O . ALA A 1 178 ? -4.352 -8.737 -22.707 1.00 81.88 178 ALA A O 1
ATOM 1451 N N . THR A 1 179 ? -6.037 -9.099 -21.273 1.00 84.31 179 THR A N 1
ATOM 1452 C CA . THR A 1 179 ? -7.115 -8.796 -22.225 1.00 84.31 179 THR A CA 1
ATOM 1453 C C . THR A 1 179 ? -7.709 -7.408 -22.036 1.00 84.31 179 THR A C 1
ATOM 1455 O O . THR A 1 179 ? -8.230 -6.843 -22.993 1.00 84.31 179 THR A O 1
ATOM 1458 N N . LEU A 1 180 ? -7.669 -6.859 -20.819 1.00 81.44 180 LEU A N 1
ATOM 1459 C CA . LEU A 1 180 ? -8.182 -5.523 -20.521 1.00 81.44 180 LEU A CA 1
ATOM 1460 C C . LEU A 1 180 ? -7.074 -4.650 -19.936 1.00 81.44 180 LEU A C 1
ATOM 1462 O O . LEU A 1 180 ? -6.691 -4.801 -18.777 1.00 81.44 180 LEU A O 1
ATOM 1466 N N . ILE A 1 181 ? -6.611 -3.687 -20.727 1.00 81.38 181 ILE A N 1
ATOM 1467 C CA . ILE A 1 181 ? -5.633 -2.689 -20.286 1.00 81.38 181 ILE A CA 1
ATOM 1468 C C . ILE A 1 181 ? -6.197 -1.933 -19.070 1.00 81.38 181 ILE A C 1
ATOM 1470 O O . ILE A 1 181 ? -7.387 -1.617 -19.017 1.00 81.38 181 ILE A O 1
ATOM 1474 N N . GLY A 1 182 ? -5.352 -1.704 -18.062 1.00 77.12 182 GLY A N 1
ATOM 1475 C CA . GLY A 1 182 ? -5.720 -1.021 -16.815 1.00 77.12 182 GLY A CA 1
ATOM 1476 C C . GLY A 1 182 ? -6.530 -1.860 -15.819 1.00 77.12 182 GLY A C 1
ATOM 1477 O O . GLY A 1 182 ? -6.870 -1.361 -14.754 1.00 77.12 182 GLY A O 1
ATOM 1478 N N . ASN A 1 183 ? -6.839 -3.123 -16.133 1.00 85.00 183 ASN A N 1
ATOM 1479 C CA . ASN A 1 183 ? -7.545 -4.021 -15.217 1.00 85.00 183 ASN A CA 1
ATOM 1480 C C . ASN A 1 183 ? -6.599 -5.052 -14.597 1.00 85.00 183 ASN A C 1
ATOM 1482 O O . ASN A 1 183 ? -5.540 -5.372 -15.144 1.00 85.00 183 ASN A O 1
ATOM 1486 N N . PHE A 1 184 ? -7.038 -5.629 -13.482 1.00 90.56 184 PHE A N 1
ATOM 1487 C CA . PHE A 1 184 ? -6.322 -6.667 -12.749 1.00 90.56 184 PHE A CA 1
ATOM 1488 C C . PHE A 1 184 ? -7.128 -7.965 -12.709 1.00 90.56 184 PHE A C 1
ATOM 1490 O O . PHE A 1 184 ? -8.352 -7.967 -12.829 1.00 90.56 184 PHE A O 1
ATOM 1497 N N . VAL A 1 185 ? -6.424 -9.080 -12.555 1.00 92.06 185 VAL A N 1
ATOM 1498 C CA . VAL A 1 185 ? -6.983 -10.426 -12.453 1.00 92.06 185 VAL A CA 1
ATOM 1499 C C . VAL A 1 185 ? -6.474 -11.059 -11.168 1.00 92.06 185 VAL A C 1
ATOM 1501 O O . VAL A 1 185 ? -5.266 -11.158 -10.959 1.00 92.06 185 VAL A O 1
ATOM 1504 N N . LEU A 1 186 ? -7.405 -11.522 -10.339 1.00 93.06 186 LEU A N 1
ATOM 1505 C CA . LEU A 1 186 ? -7.126 -12.393 -9.204 1.00 93.06 186 LEU A CA 1
ATOM 1506 C C . LEU A 1 186 ? -6.991 -13.833 -9.716 1.00 93.06 186 LEU A C 1
ATOM 1508 O O . LEU A 1 186 ? -7.869 -14.319 -10.428 1.00 93.06 186 LEU A O 1
ATOM 1512 N N . SER A 1 187 ? -5.889 -14.496 -9.385 1.00 90.50 187 SER A N 1
ATOM 1513 C CA . SER A 1 187 ? -5.638 -15.907 -9.697 1.00 90.50 187 SER A CA 1
ATOM 1514 C C . SER A 1 187 ? -5.582 -16.690 -8.390 1.00 90.50 187 SER A C 1
ATOM 1516 O O . SER A 1 187 ? -4.939 -16.224 -7.452 1.00 90.50 187 SER A O 1
ATOM 1518 N N . VAL A 1 188 ? -6.263 -17.834 -8.346 1.00 89.06 188 VAL A N 1
ATOM 1519 C CA . VAL A 1 188 ? -6.390 -18.745 -7.194 1.00 89.06 188 VAL A CA 1
ATOM 1520 C C . VAL A 1 188 ? -6.051 -20.167 -7.608 1.00 89.06 188 VAL A C 1
ATOM 1522 O O . VAL A 1 188 ? -6.249 -20.473 -8.809 1.00 89.06 188 VAL A O 1
#

Nearest PDB structures (foldseek):
  8etu-assembly1_U  TM=3.409E-01  e=3.695E+00  Saccharomyces cerevisiae S288C
  8iyj-assembly1_T  TM=2.684E-01  e=4.191E+00  Mus musculus
  9cpb-assembly1_3K  TM=2.430E-01  e=7.867E+00  Bos taurus

Sequence (188 aa):
MILLAKEFKEILGELLITAPLTKNETHLPCPAALRKKIIIKHKKLQIDHGNNYGDDDEDILTKAKKRGILYLYDDVHHHWTRHIFVVLEQKLCYIADPIEDANEAADGGKEKFDKEKAKKEEPENQEYAELNEFGFSSEEMHITEEWYHGNIDARQAAEQLLKHVDKGDGLYLVRKSATLIGNFVLSV

pLDDT: mean 73.53, std 19.91, range [30.28, 94.62]

Secondary structure (DSSP, 8-state):
-HHHHHHHHHHHGGGB--S-SSTT-SSPPPTTTTTT-B----PPPP-SS----------TTTT-SEEEEEEEEETTTTEEEEEEEEE-SS-EEEEE-TTTTTTTT--S--------S--------HHHHHHHHTT--TTTGGGSSTTB--S--HHHHHHHHHHTGGG-TT--EEEE-SSSTT-EEEE-

Solvent-accessible surface area (backbone atoms only — not comparable to full-atom values): 12485 Å² total; per-residue (Å²): 111,71,65,61,58,49,47,48,52,69,75,42,44,89,31,42,62,88,65,77,94,55,98,80,68,91,64,85,80,55,73,78,79,45,64,82,51,44,78,85,88,69,92,72,81,82,89,69,96,81,76,88,72,79,78,76,86,64,44,62,67,80,64,38,78,42,74,48,81,49,71,46,76,37,88,86,80,71,44,75,43,55,25,47,36,38,32,42,96,90,50,78,49,73,46,80,54,71,74,62,73,74,63,71,82,68,86,74,87,81,79,94,73,82,87,82,79,76,84,74,92,64,91,80,49,71,77,53,50,59,40,44,73,74,66,51,49,89,86,48,66,58,66,58,36,92,50,38,62,48,90,48,55,78,63,59,50,51,54,54,52,62,76,49,53,88,77,46,90,86,59,62,38,35,24,43,34,92,86,41,86,98,40,73,38,81,47,111

Radius of gyration: 22.48 Å; Cα contacts (8 Å, |Δi|>4): 159; chains: 1; bounding box: 50×54×58 Å

Mean predicted aligned error: 18.56 Å